Protein AF-A0A6G2KV69-F1 (afdb_monomer_lite)

Secondary structure (DSSP, 8-state):
-EEEEEEEE--TTSS--S-EEEEEEEE-S----THHHHTTTSTT--SSTT-GGGSHHHHHHHTTEEEEEEEEE-SSS--EEEEEE-TT--TTPPP-BPPPEE-PPPHHHHTTS-SSEEEEEEEEE-S--SPP-HHHHHHHHHHHSHHHHSSEEEETTEEEE-TT--EEEETTEEPPP--TTSSS--SS-TTSPPPEE-TTS-EE------

Structure (mmCIF, N/CA/C/O backbone):
data_AF-A0A6G2KV69-F1
#
_entry.id   AF-A0A6G2KV69-F1
#
loop_
_atom_site.group_PDB
_atom_site.id
_atom_site.type_symbol
_atom_site.label_atom_id
_atom_site.label_alt_id
_atom_site.label_comp_id
_atom_site.label_asym_id
_atom_site.label_entity_id
_atom_site.label_seq_id
_atom_site.pdbx_PDB_ins_code
_atom_site.Cartn_x
_atom_site.Cartn_y
_atom_site.Cartn_z
_atom_site.occupancy
_atom_site.B_iso_or_equiv
_atom_site.auth_seq_id
_atom_site.auth_comp_id
_atom_site.auth_asym_id
_atom_site.auth_atom_id
_atom_site.pdbx_PDB_model_num
ATOM 1 N N . MET A 1 1 ? -1.095 -9.330 -11.834 1.00 92.12 1 MET A N 1
ATOM 2 C CA . MET A 1 1 ? -1.401 -8.906 -10.455 1.00 92.12 1 MET A CA 1
ATOM 3 C C . MET A 1 1 ? -1.548 -7.402 -10.458 1.00 92.12 1 MET A C 1
ATOM 5 O O . MET A 1 1 ? -0.774 -6.715 -11.128 1.00 92.12 1 MET A O 1
ATOM 9 N N . THR A 1 2 ? -2.565 -6.936 -9.757 1.00 97.12 2 THR A N 1
ATOM 10 C CA . THR A 1 2 ? -2.997 -5.549 -9.692 1.00 97.12 2 THR A CA 1
ATOM 11 C C . THR A 1 2 ? -2.896 -5.074 -8.257 1.00 97.12 2 THR A C 1
ATOM 13 O O . THR A 1 2 ? -3.341 -5.760 -7.343 1.00 97.12 2 THR A O 1
ATOM 16 N N . TYR A 1 3 ? -2.348 -3.882 -8.087 1.00 98.00 3 TYR A N 1
ATOM 17 C CA . TYR A 1 3 ? -2.279 -3.162 -6.830 1.00 98.00 3 TYR A CA 1
ATOM 18 C C . TYR A 1 3 ? -3.088 -1.881 -6.966 1.00 98.00 3 TYR A C 1
ATOM 20 O O . TYR A 1 3 ? -2.975 -1.171 -7.968 1.00 98.00 3 TYR A O 1
ATOM 28 N N . LYS A 1 4 ? -3.909 -1.575 -5.972 1.00 98.50 4 LYS A N 1
ATOM 29 C CA . LYS A 1 4 ? -4.733 -0.369 -5.951 1.00 98.50 4 LYS A CA 1
ATOM 30 C C . LYS A 1 4 ? -4.541 0.334 -4.620 1.00 98.50 4 LYS A C 1
ATOM 32 O O . LYS A 1 4 ? -4.645 -0.286 -3.567 1.00 98.50 4 LYS A O 1
ATOM 37 N N . VAL A 1 5 ? -4.269 1.627 -4.673 1.00 98.06 5 VAL A N 1
ATOM 38 C CA . VAL A 1 5 ? -4.180 2.502 -3.510 1.00 98.06 5 VAL A CA 1
ATOM 39 C C . VAL A 1 5 ? -5.304 3.519 -3.610 1.00 98.06 5 VAL A C 1
ATOM 41 O O . VAL A 1 5 ? -5.477 4.154 -4.648 1.00 98.06 5 VAL A O 1
ATOM 44 N N . HIS A 1 6 ? -6.068 3.673 -2.539 1.00 97.56 6 HIS A N 1
ATOM 45 C CA . HIS A 1 6 ? -7.077 4.711 -2.406 1.00 97.56 6 HIS A CA 1
ATOM 46 C C . HIS A 1 6 ? -6.688 5.634 -1.256 1.00 97.56 6 HIS A C 1
ATOM 48 O O . HIS A 1 6 ? -6.450 5.164 -0.146 1.00 97.56 6 HIS A O 1
ATOM 54 N N . VAL A 1 7 ? -6.603 6.932 -1.521 1.00 95.31 7 VAL A N 1
ATOM 55 C CA . VAL A 1 7 ? -6.301 7.972 -0.539 1.00 95.31 7 VAL A CA 1
ATOM 56 C C . VAL A 1 7 ? -7.533 8.849 -0.384 1.00 95.31 7 VAL A C 1
ATOM 58 O O . VAL A 1 7 ? -7.905 9.575 -1.307 1.00 95.31 7 VAL A O 1
ATOM 61 N N . THR A 1 8 ? -8.128 8.807 0.803 1.00 93.38 8 THR A N 1
ATOM 62 C CA . THR A 1 8 ? -9.245 9.674 1.186 1.00 93.38 8 THR A CA 1
ATOM 63 C C . THR A 1 8 ? -8.684 10.954 1.794 1.00 93.38 8 THR A C 1
ATOM 65 O O . THR A 1 8 ? -7.829 10.893 2.681 1.00 93.38 8 THR A O 1
ATOM 68 N N . TYR A 1 9 ? -9.149 12.116 1.335 1.00 89.38 9 TYR A N 1
ATOM 69 C CA . TYR A 1 9 ? -8.673 13.427 1.784 1.00 89.38 9 TYR A CA 1
ATOM 70 C C . TYR A 1 9 ? -9.731 14.181 2.593 1.00 89.38 9 TYR A C 1
ATOM 72 O O . TYR A 1 9 ? -10.918 14.089 2.294 1.00 89.38 9 TYR A O 1
ATOM 80 N N . SER A 1 10 ? -9.282 15.004 3.545 1.00 82.06 10 SER A N 1
ATOM 81 C CA . SER A 1 10 ? -10.151 15.896 4.318 1.00 82.06 10 SER A CA 1
ATOM 82 C C . SER A 1 10 ? -10.908 16.887 3.429 1.00 82.06 10 SER A C 1
ATOM 84 O O . SER A 1 10 ? -10.325 17.474 2.511 1.00 82.06 10 SER A O 1
ATOM 86 N N . ASP A 1 11 ? -12.178 17.121 3.750 1.00 67.06 11 ASP A N 1
ATOM 87 C CA . ASP A 1 11 ? -13.130 17.842 2.906 1.00 67.06 11 ASP A CA 1
ATOM 88 C C . ASP A 1 11 ? -12.714 19.293 2.553 1.00 67.06 11 ASP A C 1
ATOM 90 O O . ASP A 1 11 ? -12.158 20.043 3.365 1.00 67.06 11 ASP A O 1
ATOM 94 N N . ARG A 1 12 ? -13.018 19.712 1.315 1.00 54.50 12 ARG A N 1
ATOM 95 C CA . ARG A 1 12 ? -12.474 20.911 0.626 1.00 54.50 12 ARG A CA 1
ATOM 96 C C . ARG A 1 12 ? -12.942 22.274 1.167 1.00 54.50 12 ARG A C 1
ATOM 98 O O . ARG A 1 12 ? -12.532 23.310 0.643 1.00 54.50 12 ARG A O 1
ATOM 105 N N . THR A 1 13 ? -13.813 22.308 2.173 1.00 55.28 13 THR A N 1
ATOM 106 C CA . THR A 1 13 ? -14.517 23.529 2.616 1.00 55.28 13 THR A CA 1
ATOM 107 C C . THR A 1 13 ? -13.783 24.324 3.697 1.00 55.28 13 THR A C 1
ATOM 109 O O . THR A 1 13 ? -14.092 25.495 3.919 1.00 55.28 13 THR A O 1
ATOM 112 N N . SER A 1 14 ? -12.769 23.742 4.341 1.00 49.62 14 SER A N 1
ATOM 113 C CA . SER A 1 14 ? -11.933 24.440 5.320 1.00 49.62 14 SER A CA 1
ATOM 114 C C . SER A 1 14 ? -10.552 24.748 4.737 1.00 49.62 14 SER A C 1
ATOM 116 O O . SER A 1 14 ? -10.066 24.068 3.841 1.00 49.62 14 SER A O 1
ATOM 118 N N . ARG A 1 15 ? -9.862 25.765 5.263 1.00 51.91 15 ARG A N 1
ATOM 119 C CA . ARG A 1 15 ? -8.490 26.150 4.864 1.00 51.91 15 ARG A CA 1
ATOM 120 C C . ARG A 1 15 ? -7.428 25.030 5.029 1.00 51.91 15 ARG A C 1
ATOM 122 O O . ARG A 1 15 ? -6.252 25.292 4.787 1.00 51.91 15 ARG A O 1
ATOM 129 N N . LYS A 1 16 ? -7.807 23.804 5.418 1.00 53.62 16 LYS A N 1
ATOM 130 C CA . LYS A 1 16 ? -6.972 22.594 5.443 1.00 53.62 16 LYS A CA 1
ATOM 131 C C . LYS A 1 16 ? -7.068 21.877 4.086 1.00 53.62 16 LYS A C 1
ATOM 133 O O . LYS A 1 16 ? -8.015 21.151 3.824 1.00 53.62 16 LYS A O 1
ATOM 138 N N . ARG A 1 17 ? -6.104 22.113 3.195 1.00 62.72 17 ARG A N 1
ATOM 139 C CA . ARG A 1 17 ? -6.048 21.478 1.862 1.00 62.72 17 ARG A CA 1
ATOM 140 C C . ARG A 1 17 ? -5.579 20.015 1.957 1.00 62.72 17 ARG A C 1
ATOM 142 O O . ARG A 1 17 ? -4.636 19.762 2.694 1.00 62.72 17 ARG A O 1
ATOM 149 N N . ASN A 1 18 ? -6.181 19.115 1.167 1.00 72.12 18 ASN A N 1
ATOM 150 C CA . ASN A 1 18 ? -5.723 17.765 0.767 1.00 72.12 18 ASN A CA 1
ATOM 151 C C . ASN A 1 18 ? -4.850 16.987 1.779 1.00 72.12 18 ASN A C 1
ATOM 153 O O . ASN A 1 18 ? -3.779 16.490 1.419 1.00 72.12 18 ASN A O 1
ATOM 157 N N . ARG A 1 19 ? -5.276 16.869 3.040 1.00 85.88 19 ARG A N 1
ATOM 158 C CA . ARG A 1 19 ? -4.589 16.005 4.014 1.00 85.88 19 ARG A CA 1
ATOM 159 C C . ARG A 1 19 ? -5.190 14.598 3.954 1.00 85.88 19 ARG A C 1
ATOM 161 O O . ARG A 1 19 ? -6.415 14.505 4.007 1.00 85.88 19 ARG A O 1
ATOM 168 N N . PRO A 1 20 ? -4.380 13.533 3.818 1.00 91.31 20 PRO A N 1
ATOM 169 C CA . PRO A 1 20 ? -4.880 12.164 3.882 1.00 91.31 20 PRO A CA 1
ATOM 170 C C . PRO A 1 20 ? -5.532 11.880 5.239 1.00 91.31 20 PRO A C 1
ATOM 172 O O . PRO A 1 20 ? -4.921 12.128 6.276 1.00 91.31 20 PRO A O 1
ATOM 175 N N . GLU A 1 21 ? -6.747 11.344 5.229 1.00 92.38 21 GLU A N 1
ATOM 176 C CA . GLU A 1 21 ? -7.461 10.873 6.424 1.00 92.38 21 GLU A CA 1
ATOM 177 C C . GLU A 1 21 ? -7.395 9.349 6.545 1.00 92.38 21 GLU A C 1
ATOM 179 O O . GLU A 1 21 ? -7.224 8.804 7.641 1.00 92.38 21 GLU A O 1
ATOM 184 N N . GLN A 1 22 ? -7.489 8.670 5.400 1.00 95.62 22 GLN A N 1
ATOM 185 C CA . GLN A 1 22 ? -7.360 7.225 5.275 1.00 95.62 22 GLN A CA 1
ATOM 186 C C . GLN A 1 22 ? -6.564 6.871 4.021 1.00 95.62 22 GLN A C 1
ATOM 188 O O . GLN A 1 22 ? -6.622 7.576 3.011 1.00 95.62 22 GLN A O 1
ATOM 193 N N . ILE A 1 23 ? -5.827 5.765 4.092 1.00 97.06 23 ILE A N 1
ATOM 194 C CA . ILE A 1 23 ? -5.184 5.157 2.928 1.00 97.06 23 ILE A CA 1
ATOM 195 C C . ILE A 1 23 ? -5.521 3.671 2.928 1.00 97.06 23 ILE A C 1
ATOM 197 O O . ILE A 1 23 ? -5.210 2.966 3.885 1.00 97.06 23 ILE A O 1
ATOM 201 N N . ALA A 1 24 ? -6.144 3.193 1.859 1.00 98.31 24 ALA A N 1
ATOM 202 C CA . ALA A 1 24 ? -6.456 1.788 1.658 1.00 98.31 24 ALA A CA 1
ATOM 203 C C . ALA A 1 24 ? -5.588 1.208 0.536 1.00 98.31 24 ALA A C 1
ATOM 205 O O . ALA A 1 24 ? -5.431 1.814 -0.521 1.00 98.31 24 ALA A O 1
ATOM 206 N N . PHE A 1 25 ? -5.032 0.024 0.765 1.00 98.12 25 PHE A N 1
ATOM 207 C CA . PHE A 1 25 ? -4.170 -0.708 -0.155 1.00 98.12 25 PHE A CA 1
ATOM 208 C C . PHE A 1 25 ? -4.819 -2.053 -0.457 1.00 98.12 25 PHE A C 1
ATOM 210 O O . PHE A 1 25 ? -5.034 -2.839 0.462 1.00 98.12 25 PHE A O 1
ATOM 217 N N . GLY A 1 26 ? -5.127 -2.323 -1.719 1.00 98.06 26 GLY A N 1
ATOM 218 C CA . GLY A 1 26 ? -5.705 -3.581 -2.174 1.00 98.06 26 GLY A CA 1
ATOM 219 C C . GLY A 1 26 ? -4.833 -4.282 -3.209 1.00 98.06 26 GLY A C 1
ATOM 220 O O . GLY A 1 26 ? -4.189 -3.628 -4.035 1.00 98.06 26 GLY A O 1
ATOM 221 N N . ASP A 1 27 ? -4.840 -5.612 -3.185 1.00 97.75 27 ASP A N 1
ATOM 222 C CA . ASP A 1 27 ? -4.283 -6.454 -4.241 1.00 97.75 27 ASP A CA 1
ATOM 223 C C . ASP A 1 27 ? -5.195 -7.640 -4.590 1.00 97.75 27 ASP A C 1
ATOM 225 O O . ASP A 1 27 ? -6.022 -8.069 -3.783 1.00 97.75 27 ASP A O 1
ATOM 229 N N . ASP A 1 28 ? -5.030 -8.168 -5.806 1.00 97.06 28 ASP A N 1
ATOM 230 C CA . ASP A 1 28 ? -5.672 -9.395 -6.313 1.00 97.06 28 ASP A CA 1
ATOM 231 C C . ASP A 1 28 ? -4.760 -10.639 -6.198 1.00 97.06 28 ASP A C 1
ATOM 233 O O . ASP A 1 28 ? -4.877 -11.609 -6.956 1.00 97.06 28 ASP A O 1
ATOM 237 N N . GLY A 1 29 ? -3.802 -10.597 -5.267 1.00 94.38 29 GLY A N 1
ATOM 238 C CA . GLY A 1 29 ? -2.860 -11.670 -4.975 1.00 94.38 29 GLY A CA 1
ATOM 239 C C . GLY A 1 29 ? -3.503 -12.838 -4.229 1.00 94.38 29 GLY A C 1
ATOM 240 O O . GLY A 1 29 ? -4.709 -12.929 -4.067 1.00 94.38 29 GLY A O 1
ATOM 241 N N . HIS A 1 30 ? -2.698 -13.787 -3.750 1.00 93.44 30 HIS A N 1
ATOM 242 C CA . HIS A 1 30 ? -3.212 -15.061 -3.224 1.00 93.44 30 HIS A CA 1
ATOM 243 C C . HIS A 1 30 ? -3.851 -14.994 -1.821 1.00 93.44 30 HIS A C 1
ATOM 245 O O . HIS A 1 30 ? -4.287 -16.032 -1.322 1.00 93.44 30 HIS A O 1
ATOM 251 N N . GLY A 1 31 ? -3.870 -13.823 -1.175 1.00 92.69 31 GLY A N 1
ATOM 252 C CA . GLY A 1 31 ? -4.368 -13.634 0.190 1.00 92.69 31 GLY A CA 1
ATOM 253 C C . GLY A 1 31 ? -3.544 -14.336 1.283 1.00 92.69 31 GLY A C 1
ATOM 254 O O . GLY A 1 31 ? -2.542 -15.002 1.029 1.00 92.69 31 GLY A O 1
ATOM 255 N N . MET A 1 32 ? -3.968 -14.187 2.531 1.00 91.69 32 MET A N 1
ATOM 256 C CA . MET A 1 32 ? -3.335 -14.723 3.734 1.00 91.69 32 MET A CA 1
ATOM 257 C C . MET A 1 32 ? -4.357 -15.513 4.549 1.00 91.69 32 MET A C 1
ATOM 259 O O . MET A 1 32 ? -5.524 -15.137 4.641 1.00 91.69 32 MET A O 1
ATOM 263 N N . GLU A 1 33 ? -3.904 -16.590 5.188 1.00 86.75 33 GLU A N 1
ATOM 264 C CA . GLU A 1 33 ? -4.738 -17.430 6.048 1.00 86.75 33 GLU A CA 1
ATOM 265 C C . GLU A 1 33 ? -4.022 -17.816 7.344 1.00 86.75 33 GLU A C 1
ATOM 267 O O . GLU A 1 33 ? -2.788 -17.796 7.435 1.00 86.75 33 GLU A O 1
ATOM 272 N N . GLY A 1 34 ? -4.827 -18.162 8.352 1.00 86.31 34 GLY A N 1
ATOM 273 C CA . GLY A 1 34 ? -4.371 -18.661 9.644 1.00 86.31 34 GLY A CA 1
ATOM 274 C C . GLY A 1 34 ? -3.284 -17.789 10.267 1.00 86.31 34 GLY A C 1
ATOM 275 O O . GLY A 1 34 ? -3.415 -16.574 10.397 1.00 86.31 34 GLY A O 1
ATOM 276 N N . GLU A 1 35 ? -2.175 -18.424 10.623 1.00 85.94 35 GLU A N 1
ATOM 277 C CA . GLU A 1 35 ? -1.054 -17.781 11.302 1.00 85.94 35 GLU A CA 1
ATOM 278 C C . GLU A 1 35 ? -0.425 -16.621 10.502 1.00 85.94 35 GLU A C 1
ATOM 280 O O . GLU A 1 35 ? 0.055 -15.656 11.094 1.00 85.94 35 GLU A O 1
ATOM 285 N N . VAL A 1 36 ? -0.443 -16.683 9.161 1.00 87.62 36 VAL A N 1
ATOM 286 C CA . VAL A 1 36 ? 0.137 -15.620 8.318 1.00 87.62 36 VAL A CA 1
ATOM 287 C C . VAL A 1 36 ? -0.619 -14.313 8.532 1.00 87.62 36 VAL A C 1
ATOM 289 O O . VAL A 1 36 ? 0.005 -13.285 8.771 1.00 87.62 36 VAL A O 1
ATOM 292 N N . LEU A 1 37 ? -1.954 -14.362 8.499 1.00 91.12 37 LEU A N 1
ATOM 293 C CA . LEU A 1 37 ? -2.786 -13.188 8.751 1.00 91.12 37 LEU A CA 1
ATOM 294 C C . LEU A 1 37 ? -2.670 -12.737 10.214 1.00 91.12 37 LEU A C 1
ATOM 296 O O . LEU A 1 37 ? -2.551 -11.544 10.470 1.00 91.12 37 LEU A O 1
ATOM 300 N N . GLN A 1 38 ? -2.633 -13.671 11.171 1.00 91.00 38 GLN A N 1
ATOM 301 C CA . GLN A 1 38 ? -2.635 -13.344 12.604 1.00 91.00 38 GLN A CA 1
ATOM 302 C C . GLN A 1 38 ? -1.420 -12.505 13.008 1.00 91.00 38 GLN A C 1
ATOM 304 O O . GLN A 1 38 ? -1.510 -11.663 13.903 1.00 91.00 38 GLN A O 1
ATOM 309 N N . TYR A 1 39 ? -0.285 -12.735 12.350 1.00 86.62 39 TYR A N 1
ATOM 310 C CA . TYR A 1 39 ? 0.964 -12.045 12.642 1.00 86.62 39 TYR A CA 1
ATOM 311 C C . TYR A 1 39 ? 1.411 -11.082 11.539 1.00 86.62 39 TYR A C 1
ATOM 313 O O . TYR A 1 39 ? 2.495 -10.515 11.657 1.00 86.62 39 TYR A O 1
ATOM 321 N N . CYS A 1 40 ? 0.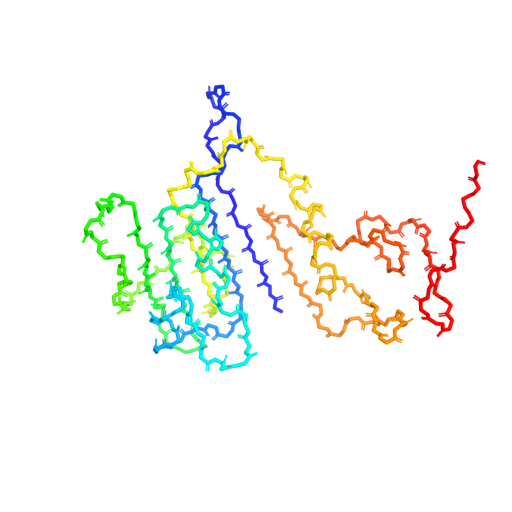596 -10.830 10.506 1.00 88.31 40 CYS A N 1
ATOM 322 C CA . CYS A 1 40 ? 0.969 -9.899 9.433 1.00 88.31 40 CYS A CA 1
ATOM 323 C C . CYS A 1 40 ? 1.162 -8.457 9.932 1.00 88.31 40 CYS A C 1
ATOM 325 O O . CYS A 1 40 ? 1.951 -7.714 9.358 1.00 88.31 40 CYS A O 1
ATOM 327 N N . LEU A 1 41 ? 0.493 -8.090 11.032 1.00 90.56 41 LEU A N 1
ATOM 328 C CA . LEU A 1 41 ? 0.623 -6.782 11.675 1.00 90.56 41 LEU A CA 1
ATOM 329 C C . LEU A 1 41 ? 1.663 -6.765 12.805 1.00 90.56 41 LEU A C 1
ATOM 331 O O . LEU A 1 41 ? 1.879 -5.721 13.418 1.00 90.56 41 LEU A O 1
ATOM 335 N N . ARG A 1 42 ? 2.329 -7.888 13.102 1.00 87.12 42 ARG A N 1
ATOM 336 C CA . ARG A 1 42 ? 3.293 -7.966 14.205 1.00 87.12 42 ARG A CA 1
ATOM 337 C C . ARG A 1 42 ? 4.608 -7.311 13.810 1.00 87.12 42 ARG A C 1
ATOM 339 O O . ARG A 1 42 ? 5.279 -7.741 12.875 1.00 87.12 42 ARG A O 1
ATOM 346 N N . LEU A 1 43 ? 5.012 -6.303 14.582 1.00 79.12 43 LEU A N 1
ATOM 347 C CA . LEU A 1 43 ? 6.311 -5.657 14.414 1.00 79.12 43 LEU A CA 1
ATOM 348 C C . LEU A 1 43 ? 7.442 -6.687 14.509 1.00 79.12 43 LEU A C 1
ATOM 350 O O . LEU A 1 43 ? 7.510 -7.471 15.456 1.00 79.12 43 LEU A O 1
ATOM 354 N N . GLY A 1 44 ? 8.323 -6.681 13.508 1.00 67.75 44 GLY A N 1
ATOM 355 C CA . GLY A 1 44 ? 9.485 -7.569 13.457 1.00 67.75 44 GLY A CA 1
ATOM 356 C C . GLY A 1 44 ? 9.172 -9.042 13.164 1.00 67.75 44 GLY A C 1
ATOM 357 O O . GLY A 1 44 ? 10.081 -9.864 13.241 1.00 67.75 44 GLY A O 1
ATOM 358 N N . TYR A 1 45 ? 7.929 -9.400 12.822 1.00 65.19 45 TYR A N 1
ATOM 359 C CA . TYR A 1 45 ? 7.589 -10.772 12.446 1.00 65.19 45 TYR A CA 1
ATOM 360 C C . TYR A 1 45 ? 7.798 -11.014 10.947 1.00 65.19 45 TYR A C 1
ATOM 362 O O . TYR A 1 45 ? 7.329 -10.262 10.096 1.00 65.19 45 TYR A O 1
ATOM 370 N N . SER A 1 46 ? 8.476 -12.110 10.616 1.00 58.62 46 SER A N 1
ATOM 371 C CA . SER A 1 46 ? 8.532 -12.664 9.266 1.00 58.62 46 SER A CA 1
ATOM 372 C C . SER A 1 46 ? 8.484 -14.182 9.362 1.00 58.62 46 SER A C 1
ATOM 374 O O . SER A 1 46 ? 9.265 -14.783 10.097 1.00 58.62 46 SER A O 1
ATOM 376 N N . LYS A 1 47 ? 7.605 -14.819 8.581 1.00 53.53 47 LYS A N 1
ATOM 377 C CA . LYS A 1 47 ? 7.601 -16.285 8.433 1.00 53.53 47 LYS A CA 1
ATOM 378 C C . LYS A 1 47 ? 8.791 -16.805 7.617 1.00 53.53 47 LYS A C 1
ATOM 380 O O . LYS A 1 47 ? 9.065 -17.999 7.624 1.00 53.53 47 LYS A O 1
ATOM 385 N N . ARG A 1 48 ? 9.487 -15.921 6.894 1.00 56.03 48 ARG A N 1
ATOM 386 C CA . ARG A 1 48 ? 10.665 -16.237 6.079 1.00 56.03 48 ARG A CA 1
ATOM 387 C C . ARG A 1 48 ? 11.893 -15.708 6.811 1.00 56.03 48 ARG A C 1
ATOM 389 O O . ARG A 1 48 ? 12.139 -14.505 6.795 1.00 56.03 48 ARG A O 1
ATOM 396 N N . TYR A 1 49 ? 12.637 -16.609 7.449 1.00 41.00 49 TYR A N 1
ATOM 397 C CA . TYR A 1 49 ? 13.735 -16.299 8.379 1.00 41.00 49 TYR A CA 1
ATOM 398 C C . TYR A 1 49 ? 14.927 -15.533 7.752 1.00 41.00 49 TYR A C 1
ATOM 400 O O . TYR A 1 49 ? 15.820 -15.113 8.473 1.00 41.00 49 TYR A O 1
ATOM 408 N N . ASP A 1 50 ? 14.927 -15.284 6.437 1.00 42.94 50 ASP A N 1
ATOM 409 C CA . ASP A 1 50 ? 15.987 -14.546 5.724 1.00 42.94 50 ASP A CA 1
ATOM 410 C C . ASP A 1 50 ? 15.449 -13.459 4.764 1.00 42.94 50 ASP A C 1
ATOM 412 O O . ASP A 1 50 ? 16.195 -12.744 4.101 1.00 42.94 50 ASP A O 1
ATOM 416 N N . ASP A 1 51 ? 14.124 -13.281 4.691 1.00 47.12 51 ASP A N 1
ATOM 417 C CA . ASP A 1 51 ? 13.513 -12.302 3.790 1.00 47.12 51 ASP A CA 1
ATOM 418 C C . ASP A 1 51 ? 12.967 -11.146 4.639 1.00 47.12 51 ASP A C 1
ATOM 420 O O . ASP A 1 51 ? 11.892 -11.237 5.237 1.00 47.12 51 ASP A O 1
ATOM 424 N N . ARG A 1 52 ? 13.713 -10.032 4.711 1.00 46.47 52 ARG A N 1
ATOM 425 C CA . ARG A 1 52 ? 13.363 -8.828 5.504 1.00 46.47 52 ARG A CA 1
ATOM 426 C C . ARG A 1 52 ? 12.051 -8.157 5.061 1.00 46.47 52 ARG A C 1
ATOM 428 O O . ARG A 1 52 ? 11.720 -7.094 5.566 1.00 46.47 52 ARG A O 1
ATOM 435 N N . LYS A 1 53 ? 11.306 -8.725 4.109 1.00 48.56 53 LYS A N 1
ATOM 436 C CA . LYS A 1 53 ? 10.181 -8.101 3.396 1.00 48.56 53 LYS A CA 1
ATOM 437 C C . LYS A 1 53 ? 8.919 -7.896 4.249 1.00 48.56 53 LYS A C 1
ATOM 439 O O . LYS A 1 53 ? 8.154 -6.991 3.946 1.00 48.56 53 LYS A O 1
ATOM 444 N N . GLY A 1 54 ? 8.720 -8.668 5.323 1.00 48.81 54 GLY A N 1
ATOM 445 C CA . GLY A 1 54 ? 7.526 -8.574 6.186 1.00 48.81 54 GLY A CA 1
ATOM 446 C C . GLY A 1 54 ? 7.580 -7.506 7.286 1.00 48.81 54 GLY A C 1
ATOM 447 O O . GLY A 1 54 ? 6.548 -7.137 7.831 1.00 48.81 54 GLY A O 1
ATOM 448 N N . ILE A 1 55 ? 8.766 -6.972 7.593 1.00 55.91 55 ILE A N 1
ATOM 449 C CA . ILE A 1 55 ? 8.969 -6.040 8.717 1.00 55.91 55 ILE A CA 1
ATOM 450 C C . ILE A 1 55 ? 8.369 -4.657 8.409 1.00 55.91 55 ILE A C 1
ATOM 452 O O . ILE A 1 55 ? 7.920 -3.947 9.304 1.00 55.91 55 ILE A O 1
ATOM 456 N N . TRP A 1 56 ? 8.337 -4.265 7.138 1.00 67.44 56 TRP A N 1
ATOM 457 C CA . TRP A 1 56 ? 8.164 -2.865 6.752 1.00 67.44 56 TRP A CA 1
ATOM 458 C C . TRP A 1 56 ? 6.717 -2.372 6.754 1.00 67.44 56 TRP A C 1
ATOM 460 O O . TRP A 1 56 ? 6.515 -1.173 6.914 1.00 67.44 56 TRP A O 1
ATOM 470 N N . MET A 1 57 ? 5.718 -3.254 6.617 1.00 82.12 57 MET A N 1
ATOM 471 C CA . MET A 1 57 ? 4.313 -2.830 6.516 1.00 82.12 57 MET A CA 1
ATOM 472 C C . MET A 1 57 ? 3.843 -2.148 7.804 1.00 82.12 57 MET A C 1
ATOM 474 O O . MET A 1 57 ? 3.437 -0.988 7.764 1.00 82.12 57 MET A O 1
ATOM 478 N N . THR A 1 58 ? 3.945 -2.832 8.949 1.00 87.38 58 THR A N 1
ATOM 479 C CA . THR A 1 58 ? 3.524 -2.255 10.232 1.00 87.38 58 THR A CA 1
ATOM 480 C C . THR A 1 58 ? 4.368 -1.039 10.592 1.00 87.38 58 THR A C 1
ATOM 482 O O . THR A 1 58 ? 3.810 -0.052 11.053 1.00 87.38 58 THR A O 1
ATOM 485 N N . PHE A 1 59 ? 5.683 -1.062 10.334 1.00 87.44 59 PHE A N 1
ATOM 486 C CA . PHE A 1 59 ? 6.557 0.091 10.586 1.00 87.44 59 PHE A CA 1
ATOM 487 C C . PHE A 1 59 ? 6.153 1.328 9.773 1.00 87.44 59 PHE A C 1
ATOM 489 O O . PHE A 1 59 ? 6.063 2.420 10.332 1.00 87.44 59 PHE A O 1
ATOM 496 N N . ALA A 1 60 ? 5.879 1.166 8.475 1.00 88.25 60 ALA A N 1
ATOM 497 C CA . ALA A 1 60 ? 5.409 2.260 7.632 1.00 88.25 60 ALA A CA 1
ATOM 498 C C . ALA A 1 60 ? 4.056 2.790 8.130 1.00 88.25 60 ALA A C 1
ATOM 500 O O . ALA A 1 60 ? 3.882 3.999 8.277 1.00 88.25 60 ALA A O 1
ATOM 501 N N . ALA A 1 61 ? 3.141 1.891 8.483 1.00 91.88 61 ALA A N 1
ATOM 502 C CA . ALA A 1 61 ? 1.817 2.250 8.960 1.00 91.88 61 ALA A CA 1
ATOM 503 C C . ALA A 1 61 ? 1.852 3.044 10.278 1.00 91.88 61 ALA A C 1
ATOM 505 O O . ALA A 1 61 ? 1.303 4.142 10.332 1.00 91.88 61 ALA A O 1
ATOM 506 N N . ILE A 1 62 ? 2.555 2.564 11.314 1.00 91.31 62 ILE A N 1
ATOM 507 C CA . ILE A 1 62 ? 2.648 3.269 12.613 1.00 91.31 62 ILE A CA 1
ATOM 508 C C . ILE A 1 62 ? 3.430 4.585 12.525 1.00 91.31 62 ILE A C 1
ATOM 510 O O . ILE A 1 62 ? 3.364 5.413 13.434 1.00 91.31 62 ILE A O 1
ATOM 514 N N . SER A 1 63 ? 4.203 4.787 11.452 1.00 91.75 63 SER A N 1
ATOM 515 C CA . SER A 1 63 ? 4.867 6.066 11.202 1.00 91.75 63 SER A CA 1
ATOM 516 C C . SER A 1 63 ? 3.902 7.145 10.699 1.00 91.75 63 SER A C 1
ATOM 518 O O . SER A 1 63 ? 4.258 8.320 10.739 1.00 91.75 63 SER A O 1
ATOM 520 N N . LEU A 1 64 ? 2.687 6.765 10.281 1.00 93.31 64 LEU A N 1
ATOM 521 C CA . LEU A 1 64 ? 1.718 7.652 9.633 1.00 93.31 64 LEU A CA 1
ATOM 522 C C . LEU A 1 64 ? 0.329 7.658 10.288 1.00 93.31 64 LEU A C 1
ATOM 524 O O . LEU A 1 64 ? -0.353 8.680 10.224 1.00 93.31 64 LEU A O 1
ATOM 528 N N . CYS A 1 65 ? -0.102 6.542 10.878 1.00 94.94 65 CYS A N 1
ATOM 529 C CA . CYS A 1 65 ? -1.462 6.345 11.371 1.00 94.94 65 CYS A CA 1
ATOM 530 C C . CYS A 1 65 ? -1.503 5.588 12.704 1.00 94.94 65 CYS A C 1
ATOM 532 O O . CYS A 1 65 ? -0.533 4.937 13.099 1.00 94.94 65 CYS A O 1
ATOM 534 N N . GLN A 1 66 ? -2.650 5.649 13.384 1.00 95.31 66 GLN A N 1
ATOM 535 C CA . GLN A 1 66 ? -2.847 4.973 14.670 1.00 95.31 66 GLN A CA 1
ATOM 536 C C . GLN A 1 66 ? -3.625 3.659 14.570 1.00 95.31 66 GLN A C 1
ATOM 538 O O . GLN A 1 66 ? -3.647 2.900 15.537 1.00 95.31 66 GLN A O 1
ATOM 543 N N . LYS A 1 67 ? -4.278 3.369 13.441 1.00 96.12 67 LYS A N 1
ATOM 544 C CA . LYS A 1 67 ? -5.051 2.137 13.277 1.00 96.12 67 LYS A CA 1
ATOM 545 C C . LYS A 1 67 ? -4.818 1.505 11.912 1.00 96.12 67 LYS A C 1
ATOM 547 O O . LYS A 1 67 ? -4.954 2.158 10.879 1.00 96.12 67 LYS A O 1
ATOM 552 N N . ILE A 1 68 ? -4.528 0.209 11.942 1.00 97.00 68 ILE A N 1
ATOM 553 C CA . ILE A 1 68 ? -4.257 -0.632 10.782 1.00 97.00 68 ILE A CA 1
ATOM 554 C C . ILE A 1 68 ? -5.253 -1.780 10.793 1.00 97.00 68 ILE A C 1
ATOM 556 O O . ILE A 1 68 ? -5.294 -2.553 11.746 1.00 97.00 68 ILE A O 1
ATOM 560 N N . GLU A 1 69 ? -6.029 -1.912 9.731 1.00 97.69 69 GLU A N 1
ATOM 561 C CA . GLU A 1 69 ? -6.943 -3.030 9.516 1.00 97.69 69 GLU A CA 1
ATOM 562 C C . GLU A 1 69 ? -6.432 -3.881 8.358 1.00 97.69 69 GLU A C 1
ATOM 564 O O . GLU A 1 69 ? -5.999 -3.335 7.347 1.00 97.69 69 GLU A O 1
ATOM 569 N N . ALA A 1 70 ? -6.486 -5.203 8.494 1.00 97.69 70 ALA A N 1
ATOM 570 C CA . ALA A 1 70 ? -6.104 -6.143 7.451 1.00 97.69 70 ALA A CA 1
ATOM 571 C C . ALA A 1 70 ? -7.251 -7.120 7.198 1.00 97.69 70 ALA A C 1
ATOM 573 O O . ALA A 1 70 ? -7.641 -7.877 8.088 1.00 97.69 70 ALA A O 1
ATOM 574 N N . TYR A 1 71 ? -7.754 -7.112 5.970 1.00 98.06 71 TYR A N 1
ATOM 575 C CA . TYR A 1 71 ? -8.685 -8.089 5.433 1.00 98.06 71 TYR A CA 1
ATOM 576 C C . TYR A 1 71 ? -7.928 -8.958 4.438 1.00 98.06 71 TYR A C 1
ATOM 578 O O . TYR A 1 71 ? -7.186 -8.451 3.596 1.00 98.06 71 TYR A O 1
ATOM 586 N N . SER A 1 72 ? -8.100 -10.270 4.503 1.00 97.75 72 SER A N 1
ATOM 587 C CA . SER A 1 72 ? -7.481 -11.153 3.524 1.00 97.75 72 SER A CA 1
ATOM 588 C C . SER A 1 72 ? -8.311 -12.399 3.277 1.00 97.75 72 SER A C 1
ATOM 590 O O . SER A 1 72 ? -8.912 -12.964 4.196 1.00 97.75 72 SER A O 1
ATOM 592 N N . ARG A 1 73 ? -8.349 -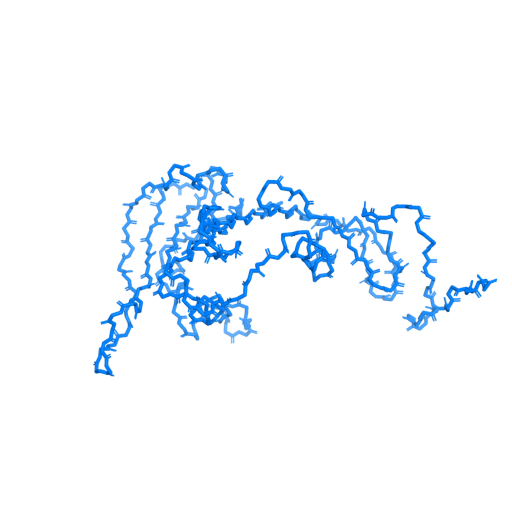12.814 2.014 1.00 96.69 73 ARG A N 1
ATOM 593 C CA . ARG A 1 73 ? -9.098 -13.977 1.553 1.00 96.69 73 ARG A CA 1
ATOM 594 C C . ARG A 1 73 ? -8.237 -14.772 0.579 1.00 96.69 73 ARG A C 1
ATOM 596 O O . ARG A 1 73 ? -7.885 -14.233 -0.470 1.00 96.69 73 ARG A O 1
ATOM 603 N N . PRO A 1 74 ? -7.905 -16.040 0.879 1.00 94.19 74 PRO A N 1
ATOM 604 C CA . PRO A 1 74 ? -7.320 -16.929 -0.114 1.00 94.19 74 PRO A CA 1
ATOM 605 C C . PRO A 1 74 ? -8.373 -17.342 -1.150 1.00 94.19 74 PRO A C 1
ATOM 607 O O . PRO A 1 74 ? -9.563 -17.091 -0.985 1.00 94.19 74 PRO A O 1
ATOM 610 N N . LYS A 1 75 ? -7.962 -18.032 -2.222 1.00 92.88 75 LYS A N 1
ATOM 611 C CA . LYS A 1 75 ? -8.855 -18.443 -3.333 1.00 92.88 75 LYS A CA 1
ATOM 612 C C . LYS A 1 75 ? -10.139 -19.179 -2.913 1.00 92.88 75 LYS A C 1
ATOM 614 O O . LYS A 1 75 ? -11.059 -19.305 -3.716 1.00 92.88 75 LYS A O 1
ATOM 619 N N . ARG A 1 76 ? -10.187 -19.735 -1.702 1.00 89.75 76 ARG A N 1
ATOM 620 C CA . ARG A 1 76 ? -11.352 -20.414 -1.128 1.00 89.75 76 ARG A CA 1
ATOM 621 C C . ARG A 1 76 ? -11.576 -19.923 0.297 1.00 89.75 76 ARG A C 1
ATOM 623 O O . ARG A 1 76 ? -10.615 -19.690 1.013 1.00 89.75 76 ARG A O 1
ATOM 630 N N . GLY A 1 77 ? -12.832 -19.845 0.723 1.00 91.06 77 GLY A N 1
ATOM 631 C CA . GLY A 1 77 ? -13.201 -19.423 2.077 1.00 91.06 77 GLY A CA 1
ATOM 632 C C . GLY A 1 77 ? -13.765 -18.007 2.130 1.00 91.06 77 GLY A C 1
ATOM 633 O O . GLY A 1 77 ? -14.138 -17.447 1.096 1.00 91.06 77 GLY A O 1
ATOM 634 N N . ASN A 1 78 ? -13.847 -17.461 3.341 1.00 95.19 78 ASN A N 1
ATOM 635 C CA . ASN A 1 78 ? -14.417 -16.145 3.635 1.00 95.19 78 ASN A CA 1
ATOM 636 C C . ASN A 1 78 ? -13.312 -15.101 3.833 1.00 95.19 78 ASN A C 1
ATOM 638 O O . ASN A 1 78 ? -12.145 -15.450 4.028 1.00 95.19 78 ASN A O 1
ATOM 642 N N . TRP A 1 79 ? -13.690 -13.824 3.805 1.00 97.62 79 TRP A N 1
ATOM 643 C CA . TRP A 1 79 ? -12.808 -12.745 4.234 1.00 97.62 79 TRP A CA 1
ATOM 644 C C . TRP A 1 79 ? -12.525 -12.862 5.728 1.00 97.62 79 TRP A C 1
ATOM 646 O O . TRP A 1 79 ? -13.436 -12.952 6.554 1.00 97.62 79 TRP A O 1
ATOM 656 N N . ASN A 1 80 ? -11.240 -12.883 6.055 1.00 97.75 80 ASN A N 1
ATOM 657 C CA . ASN A 1 80 ? -10.748 -12.860 7.419 1.00 97.75 80 ASN A CA 1
ATOM 658 C C . ASN A 1 80 ? -10.213 -11.469 7.731 1.00 97.75 80 ASN A C 1
ATOM 660 O O . ASN A 1 80 ? -9.639 -10.820 6.860 1.00 97.75 80 ASN A O 1
ATOM 664 N N . TYR A 1 81 ? -10.365 -11.046 8.976 1.00 98.00 81 TYR A N 1
ATOM 665 C CA . TYR A 1 81 ? -10.056 -9.705 9.437 1.00 98.00 81 TYR A CA 1
ATOM 666 C C . TYR A 1 81 ? -9.276 -9.736 10.748 1.00 98.00 81 TYR A C 1
ATOM 668 O O . TYR A 1 81 ? -9.600 -10.499 11.657 1.00 98.00 81 TYR A O 1
ATOM 676 N N . THR A 1 82 ? -8.277 -8.865 10.846 1.00 97.38 82 THR A N 1
ATOM 677 C CA . THR A 1 82 ? -7.578 -8.506 12.082 1.00 97.38 82 THR A CA 1
ATOM 678 C C . THR A 1 82 ? -7.194 -7.026 12.027 1.00 97.38 82 THR A C 1
ATOM 680 O O . THR A 1 82 ? -7.266 -6.384 10.977 1.00 97.38 82 THR A O 1
ATOM 683 N N . TYR A 1 83 ? -6.797 -6.460 13.159 1.00 96.50 83 TYR A N 1
ATOM 684 C CA . TYR A 1 83 ? -6.363 -5.074 13.245 1.00 96.50 83 TYR A CA 1
ATOM 685 C C . TYR A 1 83 ? -5.371 -4.852 14.385 1.00 96.50 83 TYR A C 1
ATOM 687 O O . TYR A 1 83 ? -5.359 -5.594 15.370 1.00 96.50 83 TYR A O 1
ATOM 695 N N . LEU A 1 84 ? -4.594 -3.783 14.249 1.00 95.38 84 LEU A N 1
ATOM 696 C CA . LEU A 1 84 ? -3.779 -3.168 15.289 1.00 95.38 84 LEU A CA 1
ATOM 697 C C . LEU A 1 84 ? -4.274 -1.729 15.472 1.00 95.38 84 LEU A C 1
ATOM 699 O O . LEU A 1 84 ? -4.248 -0.949 14.522 1.00 95.38 84 LEU A O 1
ATOM 703 N N . ASP A 1 85 ? -4.732 -1.379 16.672 1.00 94.88 85 ASP A N 1
ATOM 704 C CA . ASP A 1 85 ? -5.110 -0.008 17.033 1.00 94.88 85 ASP A CA 1
ATOM 705 C C . ASP A 1 85 ? -4.229 0.439 18.196 1.00 94.88 85 ASP A C 1
ATOM 707 O O . ASP A 1 85 ? -4.293 -0.122 19.288 1.00 94.88 85 ASP A O 1
ATOM 711 N N . ILE A 1 86 ? -3.368 1.415 17.931 1.00 92.25 86 ILE A N 1
ATOM 712 C CA . ILE A 1 86 ? -2.493 2.035 18.929 1.00 92.25 86 ILE A CA 1
ATOM 713 C C . ILE A 1 86 ? -3.026 3.398 19.384 1.00 92.25 86 ILE A C 1
ATOM 715 O O . ILE A 1 86 ? -2.399 4.073 20.201 1.00 92.25 86 ILE A O 1
ATOM 719 N N . GLY A 1 87 ? -4.175 3.824 18.854 1.00 89.69 87 GLY A N 1
ATOM 720 C CA . GLY A 1 87 ? -4.808 5.076 19.235 1.00 89.69 87 GLY A CA 1
ATOM 721 C C . GLY A 1 87 ? -5.365 4.994 20.652 1.00 89.69 87 GLY A C 1
ATOM 722 O O . GLY A 1 87 ? -6.225 4.165 20.936 1.00 89.69 87 GLY A O 1
ATOM 723 N N . GLY A 1 88 ? -4.905 5.888 21.527 1.00 81.00 88 GLY A N 1
ATOM 724 C CA . GLY A 1 88 ? -5.376 5.969 22.912 1.00 81.00 88 GLY A CA 1
ATOM 725 C C . GLY A 1 88 ? -4.699 5.003 23.887 1.00 81.00 88 GLY A C 1
ATOM 726 O O . GLY A 1 88 ? -5.130 4.944 25.035 1.00 81.00 88 GLY A O 1
ATOM 727 N N . LEU A 1 89 ? -3.650 4.285 23.463 1.00 86.94 89 LEU A N 1
ATOM 728 C CA . LEU A 1 89 ? -2.801 3.529 24.385 1.00 86.94 89 LEU A CA 1
ATOM 729 C C . LEU A 1 89 ? -2.049 4.487 25.318 1.00 86.94 89 LEU A C 1
ATOM 731 O O . LEU A 1 89 ? -1.460 5.480 24.879 1.00 86.94 89 LEU A O 1
ATOM 735 N N . ASN A 1 90 ? -2.056 4.170 26.607 1.00 84.19 90 ASN A N 1
ATOM 736 C CA . ASN A 1 90 ? -1.223 4.810 27.613 1.00 84.19 90 ASN A CA 1
ATOM 737 C C . ASN A 1 90 ? 0.18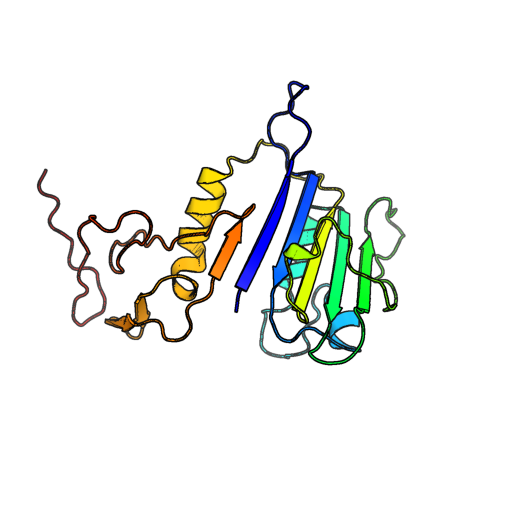0 4.196 27.610 1.00 84.19 90 ASN A C 1
ATOM 739 O O . ASN A 1 90 ? 0.450 3.188 26.963 1.00 84.19 90 ASN A O 1
ATOM 743 N N . LYS A 1 91 ? 1.094 4.799 28.375 1.00 79.12 91 LYS A N 1
ATOM 744 C CA . LYS A 1 91 ? 2.497 4.365 28.454 1.00 79.12 91 LYS A CA 1
ATOM 745 C C . LYS A 1 91 ? 2.668 2.911 28.919 1.00 79.12 91 LYS A C 1
ATOM 747 O O . LYS A 1 91 ? 3.639 2.275 28.521 1.00 79.12 91 LYS A O 1
ATOM 752 N N . ASP A 1 92 ? 1.748 2.426 29.747 1.00 85.19 92 ASP A N 1
ATOM 753 C CA . ASP A 1 92 ? 1.800 1.087 30.339 1.00 85.19 92 ASP A CA 1
ATOM 754 C C . ASP A 1 92 ? 0.985 0.053 29.540 1.00 85.19 92 ASP A C 1
ATOM 756 O O . ASP A 1 92 ? 1.003 -1.130 29.877 1.00 85.19 92 ASP A O 1
ATOM 760 N N . ASP A 1 93 ? 0.282 0.478 28.482 1.00 85.62 93 ASP A N 1
ATOM 761 C CA . ASP A 1 93 ? -0.506 -0.423 27.646 1.00 85.62 93 ASP A CA 1
ATOM 762 C C . ASP A 1 93 ? 0.386 -1.108 26.601 1.00 85.62 93 ASP A C 1
ATOM 764 O O . ASP A 1 93 ? 1.152 -0.466 25.876 1.00 85.62 93 ASP A O 1
ATOM 768 N N . GLU A 1 94 ? 0.251 -2.428 26.473 1.00 83.50 94 GLU A N 1
ATOM 769 C CA . GLU A 1 94 ? 0.919 -3.181 25.414 1.00 83.50 94 GLU A CA 1
ATOM 770 C C . GLU A 1 94 ? 0.054 -3.200 24.142 1.00 83.50 94 GLU A C 1
ATOM 772 O O . GLU A 1 94 ? -1.098 -3.651 24.179 1.00 83.50 94 GLU A O 1
ATOM 777 N N . PRO A 1 95 ? 0.578 -2.753 22.984 1.00 85.88 95 PRO A N 1
ATOM 778 C CA . PRO A 1 95 ? -0.150 -2.849 21.729 1.00 85.88 95 PRO A CA 1
ATOM 779 C C . PRO A 1 95 ? -0.384 -4.319 21.375 1.00 85.88 95 PRO A C 1
ATOM 781 O O . PRO A 1 95 ? 0.551 -5.119 21.307 1.00 85.88 95 PRO A O 1
ATOM 784 N N . SER A 1 96 ? -1.639 -4.669 21.101 1.00 89.38 96 SER A N 1
ATOM 785 C CA . SER A 1 96 ? -2.035 -6.028 20.741 1.00 89.38 96 SER A CA 1
ATOM 786 C C . SER A 1 96 ? -2.743 -6.065 19.392 1.00 89.38 96 SER A C 1
ATOM 788 O O . SER A 1 96 ? -3.421 -5.124 18.979 1.00 89.38 96 SER A O 1
ATOM 790 N N . ILE A 1 97 ? -2.548 -7.175 18.683 1.00 92.94 97 ILE A N 1
ATOM 791 C CA . ILE A 1 97 ? -3.242 -7.469 17.431 1.00 92.94 97 ILE A CA 1
ATOM 792 C C . ILE A 1 97 ? -4.489 -8.263 17.786 1.00 92.94 97 ILE A C 1
ATOM 794 O O . ILE A 1 97 ? -4.411 -9.234 18.543 1.00 92.94 97 ILE A O 1
ATOM 798 N N . SER A 1 98 ? -5.632 -7.871 17.236 1.00 95.62 98 SER A N 1
ATOM 799 C CA . SER A 1 98 ? -6.877 -8.589 17.495 1.00 95.62 98 SER A CA 1
ATOM 800 C C . SER A 1 98 ? -6.842 -10.024 16.944 1.00 95.62 98 SER A C 1
ATOM 802 O O . SER A 1 98 ? -6.200 -10.298 15.921 1.00 95.62 98 SER A O 1
ATOM 804 N N . PRO A 1 99 ? -7.541 -10.973 17.589 1.00 96.38 99 PRO A N 1
ATOM 805 C CA . PRO A 1 99 ? -7.756 -12.294 17.014 1.00 96.38 99 PRO A CA 1
ATOM 806 C C . PRO A 1 99 ? -8.440 -12.201 15.648 1.00 96.38 99 PRO A C 1
ATOM 808 O O . PRO A 1 99 ? -9.288 -11.332 15.431 1.00 96.38 99 PRO A O 1
ATOM 811 N N . ILE A 1 100 ? -8.099 -13.117 14.742 1.00 97.00 100 ILE A N 1
ATOM 812 C CA . ILE A 1 100 ? -8.773 -13.198 13.445 1.00 97.00 100 ILE A CA 1
ATOM 813 C C . ILE A 1 100 ? -10.261 -13.507 13.635 1.00 97.00 100 ILE A C 1
ATOM 815 O O . ILE A 1 100 ? -10.626 -14.468 14.314 1.00 97.00 100 ILE A O 1
ATOM 819 N N . VAL A 1 101 ? -11.109 -12.745 12.948 1.00 97.19 101 VAL A N 1
ATOM 820 C CA . VAL A 1 101 ? -12.544 -13.025 12.803 1.00 97.19 101 VAL A CA 1
ATOM 821 C C . VAL A 1 101 ? -12.952 -12.978 11.334 1.00 97.19 101 VAL A C 1
ATOM 823 O O . VAL A 1 101 ? -12.273 -12.361 10.515 1.00 97.19 101 VAL A O 1
ATOM 826 N N . GLN A 1 102 ? -14.067 -13.618 10.984 1.00 97.31 102 GLN A N 1
ATOM 827 C CA . GLN A 1 102 ? -14.664 -13.429 9.662 1.00 97.31 102 GLN A CA 1
ATOM 828 C C . GLN A 1 102 ? -15.396 -12.090 9.626 1.00 97.31 102 GLN A C 1
ATOM 830 O O . GLN A 1 102 ? -16.169 -11.782 10.535 1.00 97.31 102 GLN A O 1
ATOM 835 N N . LYS A 1 103 ? -15.131 -11.289 8.596 1.00 97.50 103 LYS A N 1
ATOM 836 C CA . LYS A 1 103 ? -15.742 -9.970 8.422 1.00 97.50 103 LYS A CA 1
ATOM 837 C C . LYS A 1 103 ? -15.764 -9.618 6.942 1.00 97.50 103 LYS A C 1
ATOM 839 O O . LYS A 1 103 ? -14.740 -9.751 6.273 1.00 97.50 103 LYS A O 1
ATOM 844 N N . ASP A 1 104 ? -16.913 -9.160 6.459 1.00 97.12 104 ASP A N 1
ATOM 845 C CA . ASP A 1 104 ? -17.046 -8.674 5.089 1.00 97.12 104 ASP A CA 1
ATOM 846 C C . ASP A 1 104 ? -16.212 -7.408 4.863 1.00 97.12 104 ASP A C 1
ATOM 848 O O . ASP A 1 104 ? -15.885 -6.667 5.797 1.00 97.12 104 ASP A O 1
ATOM 852 N N . LEU A 1 105 ? -15.847 -7.184 3.602 1.00 98.00 105 LEU A N 1
ATOM 853 C CA . LEU A 1 105 ? -15.138 -5.978 3.195 1.00 98.00 105 LEU A CA 1
ATOM 854 C C . LEU A 1 105 ? -16.025 -4.743 3.404 1.00 98.00 105 LEU A C 1
ATOM 856 O O . LEU A 1 105 ? -17.229 -4.817 3.167 1.00 98.00 105 LEU A O 1
ATOM 860 N N . PRO A 1 106 ? -15.448 -3.590 3.774 1.00 97.75 106 PRO A N 1
ATOM 861 C CA . PRO A 1 106 ? -16.170 -2.327 3.706 1.00 97.75 106 PRO A CA 1
ATOM 862 C C . PRO A 1 106 ? -16.464 -1.963 2.241 1.00 97.75 106 PRO A C 1
ATOM 864 O O . PRO A 1 106 ? -15.552 -1.956 1.408 1.00 97.75 106 PRO A O 1
ATOM 867 N N . ASP A 1 107 ? -17.724 -1.637 1.936 1.00 97.19 107 ASP A N 1
ATOM 868 C CA . ASP A 1 107 ? -18.214 -1.378 0.570 1.00 97.19 107 ASP A CA 1
ATOM 869 C C . ASP A 1 107 ? -17.374 -0.331 -0.178 1.00 97.19 107 ASP A C 1
ATOM 871 O O . ASP A 1 107 ? -17.040 -0.501 -1.352 1.00 97.19 107 ASP A O 1
ATOM 875 N N . GLU A 1 108 ? -16.966 0.725 0.529 1.00 96.44 108 GLU A N 1
ATOM 876 C CA . GLU A 1 108 ? -16.145 1.818 -0.001 1.00 96.44 108 GLU A CA 1
ATOM 877 C C . GLU A 1 108 ? -14.786 1.354 -0.557 1.00 96.44 108 GLU A C 1
ATOM 879 O O . GLU A 1 108 ? -14.280 1.959 -1.500 1.00 96.44 108 GLU A O 1
ATOM 884 N N . TYR A 1 109 ? -14.225 0.242 -0.063 1.00 98.00 109 TYR A N 1
ATOM 885 C CA . TYR A 1 109 ? -12.918 -0.284 -0.485 1.00 98.00 109 TYR A CA 1
ATOM 886 C C . TYR A 1 109 ? -12.982 -1.659 -1.155 1.00 98.00 109 TYR A C 1
ATOM 888 O O . TYR A 1 109 ? -11.954 -2.157 -1.618 1.00 98.00 109 TYR A O 1
ATOM 896 N N . ALA A 1 110 ? -14.165 -2.270 -1.275 1.00 97.25 110 ALA A N 1
ATOM 897 C CA . ALA A 1 110 ? -14.324 -3.589 -1.891 1.00 97.25 110 ALA A CA 1
ATOM 898 C C . ALA A 1 110 ? -13.793 -3.639 -3.338 1.00 97.25 110 ALA A C 1
ATOM 900 O O . ALA A 1 110 ? -13.228 -4.640 -3.771 1.00 97.25 110 ALA A O 1
ATOM 901 N N . HIS A 1 111 ? -13.885 -2.522 -4.064 1.00 96.94 111 HIS A N 1
ATOM 902 C CA . HIS A 1 111 ? -13.380 -2.379 -5.432 1.00 96.94 111 HIS A CA 1
ATOM 903 C C . HIS A 1 111 ? -11.840 -2.435 -5.558 1.00 96.94 111 HIS A C 1
ATOM 905 O O . HIS A 1 111 ? -11.312 -2.507 -6.679 1.00 96.94 111 HIS A O 1
ATOM 911 N N . LEU A 1 112 ? -11.101 -2.376 -4.442 1.00 98.12 112 LEU A N 1
ATOM 912 C CA . LEU A 1 112 ? -9.635 -2.413 -4.423 1.00 98.12 112 LEU A CA 1
ATOM 913 C C . LEU A 1 112 ? -9.058 -3.830 -4.527 1.00 98.12 112 LEU A C 1
ATOM 915 O O . LEU A 1 112 ? -7.876 -3.976 -4.831 1.00 98.12 112 LEU A O 1
ATOM 919 N N . VAL A 1 113 ? -9.876 -4.860 -4.327 1.00 97.62 113 VAL A N 1
ATOM 920 C CA . VAL A 1 113 ? -9.464 -6.271 -4.353 1.00 97.62 113 VAL A CA 1
ATOM 921 C C . VAL A 1 113 ? -10.241 -7.058 -5.411 1.00 97.62 113 VAL A C 1
ATOM 923 O O . VAL A 1 113 ? -11.182 -6.545 -6.017 1.00 97.62 113 VAL A O 1
ATOM 926 N N . GLY A 1 114 ? -9.804 -8.289 -5.687 1.00 95.44 114 GLY A N 1
ATOM 927 C CA . GLY A 1 114 ? -10.546 -9.245 -6.514 1.00 95.44 114 GLY A CA 1
ATOM 928 C C . GLY A 1 114 ? -11.441 -10.168 -5.681 1.00 95.44 114 GLY A C 1
ATOM 929 O O . GLY A 1 114 ? -11.716 -9.910 -4.509 1.00 95.44 114 GLY A O 1
ATOM 930 N N . ASP A 1 115 ? -11.834 -11.305 -6.263 1.00 95.00 115 ASP A N 1
ATOM 931 C CA . ASP A 1 115 ? -12.567 -12.368 -5.549 1.00 95.00 115 ASP A CA 1
ATOM 932 C C . ASP A 1 115 ? -11.786 -12.918 -4.340 1.00 95.00 115 ASP A C 1
ATOM 934 O O . ASP A 1 115 ? -12.370 -13.423 -3.377 1.00 95.00 115 ASP A O 1
ATOM 938 N N . PHE A 1 116 ? -10.460 -12.826 -4.406 1.00 96.31 116 PHE A N 1
ATOM 939 C CA . PHE A 1 116 ? -9.486 -13.150 -3.372 1.00 96.31 116 PHE A CA 1
ATOM 940 C C . PHE A 1 116 ? -8.358 -12.104 -3.430 1.00 96.31 116 PHE A C 1
ATOM 942 O O . PHE A 1 116 ? -8.203 -11.415 -4.442 1.00 96.31 116 PHE A O 1
ATOM 949 N N . GLY A 1 117 ? -7.608 -11.950 -2.339 1.00 96.81 117 GLY A N 1
ATOM 950 C CA . GLY A 1 117 ? -6.618 -10.882 -2.220 1.00 96.81 117 GLY A CA 1
ATOM 951 C C . GLY A 1 117 ? -6.410 -10.395 -0.794 1.00 96.81 117 GLY A C 1
ATOM 952 O O . GLY A 1 117 ? -6.785 -11.064 0.176 1.00 96.81 117 GLY A O 1
ATOM 953 N N . THR A 1 118 ? -5.816 -9.212 -0.676 1.00 97.81 118 THR A N 1
ATOM 954 C CA . THR A 1 118 ? -5.595 -8.531 0.605 1.00 97.81 118 THR A CA 1
ATOM 955 C C . THR A 1 118 ? -6.020 -7.076 0.499 1.00 97.81 118 THR A C 1
ATOM 957 O O . THR A 1 118 ? -5.714 -6.414 -0.486 1.00 97.81 118 THR A O 1
ATOM 960 N N . LEU A 1 119 ? -6.705 -6.582 1.528 1.00 98.25 119 LEU A N 1
ATOM 961 C CA . LEU A 1 119 ? -7.012 -5.173 1.735 1.00 98.25 119 LEU A CA 1
ATOM 962 C C . LEU A 1 119 ? -6.414 -4.737 3.076 1.00 98.25 119 LEU A C 1
ATOM 964 O O . LEU A 1 119 ? -6.721 -5.320 4.113 1.00 98.25 119 LEU A O 1
ATOM 968 N N . VAL A 1 120 ? -5.586 -3.698 3.065 1.00 98.00 120 VAL A N 1
ATOM 969 C CA . VAL A 1 120 ? -5.024 -3.068 4.264 1.00 98.00 120 VAL A CA 1
ATOM 970 C C . VAL A 1 120 ? -5.506 -1.628 4.332 1.00 98.00 120 VAL A C 1
ATOM 972 O O . VAL A 1 120 ? -5.345 -0.889 3.368 1.00 98.00 120 VAL A O 1
ATOM 975 N N . ILE A 1 121 ? -6.078 -1.214 5.459 1.00 98.31 121 ILE A N 1
ATOM 976 C CA . ILE A 1 121 ? -6.600 0.143 5.650 1.00 98.31 121 ILE A CA 1
ATOM 977 C C . ILE A 1 121 ? -5.834 0.812 6.781 1.00 98.31 121 ILE A C 1
ATOM 979 O O . ILE A 1 121 ? -5.776 0.303 7.900 1.00 98.31 121 ILE A O 1
ATOM 983 N N . TRP A 1 122 ?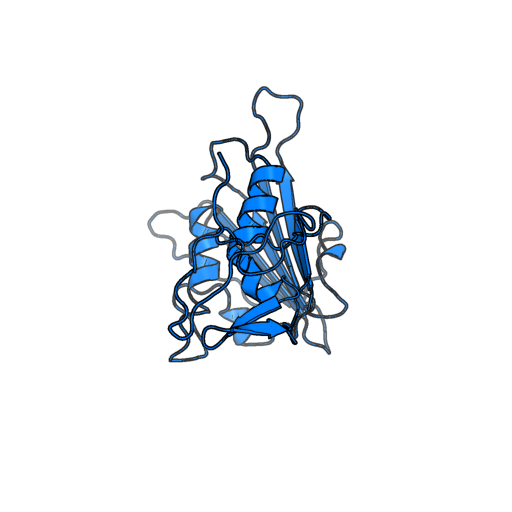 -5.259 1.969 6.483 1.00 97.56 122 TRP A N 1
ATOM 984 C CA . TRP A 1 122 ? -4.653 2.877 7.444 1.00 97.56 122 TRP A CA 1
ATOM 985 C C . TRP A 1 122 ? -5.654 3.980 7.754 1.00 97.56 122 TRP A C 1
ATOM 987 O O . TRP A 1 122 ? -6.136 4.662 6.851 1.00 97.56 122 TRP A O 1
ATOM 997 N N . SER A 1 123 ? -5.973 4.154 9.033 1.00 96.44 123 SER A N 1
ATOM 998 C CA . SER A 1 123 ? -6.922 5.161 9.508 1.00 96.44 123 SER A CA 1
ATOM 999 C C . SER A 1 123 ? -6.406 5.853 10.766 1.00 96.44 123 SER A C 1
ATOM 1001 O O . SER A 1 123 ? -5.448 5.394 11.393 1.00 96.44 123 SER A O 1
ATOM 1003 N N . LYS A 1 124 ? -7.032 6.982 11.129 1.00 94.81 124 LYS A N 1
ATOM 1004 C CA . LYS A 1 124 ? -6.517 7.903 12.156 1.00 94.81 124 LYS A CA 1
ATOM 1005 C C . LYS A 1 124 ? -5.107 8.395 11.786 1.00 94.81 124 LYS A C 1
ATOM 1007 O O . LYS A 1 124 ? -4.166 8.244 12.564 1.00 94.81 124 LYS A O 1
ATOM 1012 N N . ILE A 1 125 ? -4.949 8.906 10.562 1.00 94.06 125 ILE A N 1
ATOM 1013 C CA . ILE A 1 125 ? -3.691 9.509 10.103 1.00 94.06 125 ILE A CA 1
ATOM 1014 C C . ILE A 1 125 ? -3.458 10.814 10.869 1.00 94.06 125 ILE A C 1
ATOM 1016 O O . ILE A 1 125 ? -4.278 11.729 10.816 1.00 94.06 125 ILE A O 1
ATOM 1020 N N . ASP A 1 126 ? -2.342 10.891 11.590 1.00 90.62 126 ASP A N 1
ATOM 1021 C CA . ASP A 1 126 ? -2.038 11.978 12.528 1.00 90.62 126 ASP A CA 1
ATOM 1022 C C . ASP A 1 126 ? -0.647 12.601 12.321 1.00 90.62 126 ASP A C 1
ATOM 1024 O O . ASP A 1 126 ? -0.355 13.648 12.893 1.00 90.62 126 ASP A O 1
ATOM 1028 N N . ARG A 1 127 ? 0.198 12.002 11.473 1.00 88.06 127 ARG A N 1
ATOM 1029 C CA . ARG A 1 127 ? 1.601 12.417 11.255 1.00 88.06 127 ARG A CA 1
ATOM 1030 C C . ARG A 1 127 ? 1.873 13.015 9.873 1.00 88.06 127 ARG A C 1
ATOM 1032 O O . ARG A 1 127 ? 3.025 13.173 9.477 1.00 88.06 127 ARG A O 1
ATOM 1039 N N . VAL A 1 128 ? 0.820 13.356 9.129 1.00 86.06 128 VAL A N 1
ATOM 1040 C CA . VAL A 1 128 ? 0.914 14.038 7.828 1.00 86.06 128 VAL A CA 1
ATOM 1041 C C . VAL A 1 128 ? 0.311 15.432 7.948 1.00 86.06 128 VAL A C 1
ATOM 1043 O O . VAL A 1 128 ? -0.910 15.603 7.931 1.00 86.06 128 VAL A O 1
ATOM 1046 N N . ASP A 1 129 ? 1.179 16.437 8.087 1.00 77.69 129 ASP A N 1
ATOM 1047 C CA . ASP A 1 129 ? 0.777 17.830 8.324 1.00 77.69 129 ASP A CA 1
ATOM 1048 C C . ASP A 1 129 ? 0.641 18.693 7.073 1.00 77.69 129 ASP A C 1
ATOM 1050 O O . ASP A 1 129 ? -0.005 19.743 7.114 1.00 77.69 129 ASP A O 1
ATOM 1054 N N . SER A 1 130 ? 1.197 18.236 5.954 1.00 80.12 130 SER A N 1
ATOM 1055 C CA . SER A 1 130 ? 1.170 18.958 4.684 1.00 80.12 130 SER A CA 1
ATOM 1056 C C . SER A 1 130 ? 0.144 18.375 3.711 1.00 80.12 130 SER A C 1
ATOM 1058 O O . SER A 1 130 ? -0.087 17.164 3.723 1.00 80.12 130 SER A O 1
ATOM 1060 N N . PRO A 1 131 ? -0.464 19.214 2.852 1.00 82.06 131 PRO A N 1
ATOM 1061 C CA . PRO A 1 131 ? -1.266 18.731 1.737 1.00 82.06 131 PRO A CA 1
ATOM 1062 C C . PRO A 1 131 ? -0.435 17.822 0.827 1.00 82.06 131 PRO A C 1
ATOM 1064 O O . PRO A 1 131 ? 0.725 18.124 0.549 1.00 82.06 131 PRO A O 1
ATOM 1067 N N . VAL A 1 132 ? -1.039 16.749 0.324 1.00 85.12 132 VAL A N 1
ATOM 1068 C CA . VAL A 1 132 ? -0.413 15.879 -0.679 1.00 85.12 132 VAL A CA 1
ATOM 1069 C C . VAL A 1 132 ? -0.874 16.303 -2.071 1.00 85.12 132 VAL A C 1
ATOM 1071 O O . VAL A 1 132 ? -2.070 16.471 -2.322 1.00 85.12 132 VAL A O 1
ATOM 1074 N N . ASN A 1 133 ? 0.085 16.481 -2.979 1.00 89.81 133 ASN A N 1
ATOM 1075 C CA . ASN A 1 133 ? -0.184 16.623 -4.403 1.00 89.81 133 ASN A CA 1
ATOM 1076 C C . ASN A 1 133 ? -0.269 15.223 -5.027 1.00 89.81 133 ASN A C 1
ATOM 1078 O O . ASN A 1 133 ? 0.726 14.505 -5.100 1.00 89.81 133 ASN A O 1
ATOM 1082 N N . GLU A 1 134 ? -1.468 14.830 -5.451 1.00 89.62 134 GLU A N 1
ATOM 1083 C CA . GLU A 1 134 ? -1.730 13.503 -6.015 1.00 89.62 134 GLU A CA 1
ATOM 1084 C C . GLU A 1 134 ? -0.928 13.237 -7.297 1.00 89.62 134 GLU A C 1
ATOM 1086 O O . GLU A 1 134 ? -0.366 12.156 -7.448 1.00 89.62 134 GLU A O 1
ATOM 1091 N N . GLY A 1 135 ? -0.773 14.236 -8.171 1.00 91.88 135 GLY A N 1
ATOM 1092 C CA . GLY A 1 135 ? 0.021 14.090 -9.395 1.00 91.88 135 GLY A CA 1
ATOM 1093 C C . GLY A 1 135 ? 1.507 13.848 -9.108 1.00 91.88 135 GLY A C 1
ATOM 1094 O O . GLY A 1 135 ? 2.139 13.006 -9.746 1.00 91.88 135 GLY A O 1
ATOM 1095 N N . GLU A 1 136 ? 2.066 14.526 -8.100 1.00 92.38 136 GLU A N 1
ATOM 1096 C CA . GLU A 1 136 ? 3.443 14.271 -7.648 1.00 92.38 136 GLU A CA 1
ATOM 1097 C C . GLU A 1 136 ? 3.586 12.890 -7.005 1.00 92.38 136 GLU A C 1
ATOM 1099 O O . GLU A 1 136 ? 4.584 12.206 -7.238 1.00 92.38 136 GLU A O 1
ATOM 1104 N N . LEU A 1 137 ? 2.589 12.454 -6.227 1.00 93.19 137 LEU A N 1
ATOM 1105 C CA . LEU A 1 137 ? 2.554 11.111 -5.652 1.00 93.19 137 LEU A CA 1
ATOM 1106 C C . LEU A 1 137 ? 2.563 10.045 -6.756 1.00 93.19 137 LEU A C 1
ATOM 1108 O O . LEU A 1 137 ? 3.397 9.140 -6.714 1.00 93.19 137 LEU A O 1
ATOM 1112 N N . ILE A 1 138 ? 1.691 10.174 -7.759 1.00 95.56 138 ILE A N 1
ATOM 1113 C CA . ILE A 1 138 ? 1.607 9.260 -8.906 1.00 95.56 138 ILE A CA 1
ATOM 1114 C C . ILE A 1 138 ? 2.939 9.218 -9.655 1.00 95.56 138 ILE A C 1
ATOM 1116 O O . ILE A 1 138 ? 3.484 8.134 -9.874 1.00 95.56 138 ILE A O 1
ATOM 1120 N N . HIS A 1 139 ? 3.522 10.376 -9.972 1.00 94.44 139 HIS A N 1
ATOM 1121 C CA . HIS A 1 139 ? 4.814 10.439 -10.654 1.00 94.44 139 HIS A CA 1
ATOM 1122 C C . HIS A 1 139 ? 5.948 9.800 -9.826 1.00 94.44 139 HIS A C 1
ATOM 1124 O O . HIS A 1 139 ? 6.755 9.025 -10.350 1.00 94.44 139 HIS A O 1
ATOM 1130 N N . HIS A 1 140 ? 6.000 10.051 -8.513 1.00 95.50 140 HIS A N 1
ATOM 1131 C CA . HIS A 1 140 ? 6.974 9.411 -7.626 1.00 95.50 140 HIS A CA 1
ATOM 1132 C C . HIS A 1 140 ? 6.790 7.894 -7.532 1.00 95.50 140 HIS A C 1
ATOM 1134 O O . HIS A 1 140 ? 7.783 7.162 -7.536 1.00 95.50 140 HIS A O 1
ATOM 1140 N N . MET A 1 141 ? 5.554 7.394 -7.496 1.00 96.50 141 MET A N 1
ATOM 1141 C CA . MET A 1 141 ? 5.303 5.951 -7.527 1.00 96.50 141 MET A CA 1
ATOM 1142 C C . MET A 1 141 ? 5.727 5.341 -8.867 1.00 96.50 141 MET A C 1
ATOM 1144 O O . MET A 1 141 ? 6.353 4.278 -8.876 1.00 96.50 141 MET A O 1
ATOM 1148 N N . GLY A 1 142 ? 5.501 6.057 -9.973 1.00 96.19 142 GLY A N 1
ATOM 1149 C CA . GLY A 1 142 ? 5.973 5.690 -11.308 1.00 96.19 142 GLY A CA 1
ATOM 1150 C C . GLY A 1 142 ? 7.487 5.504 -11.377 1.00 96.19 142 GLY A C 1
ATOM 1151 O O . GLY A 1 142 ? 7.975 4.574 -12.018 1.00 96.19 142 GLY A O 1
ATOM 1152 N N . ARG A 1 143 ? 8.234 6.332 -10.636 1.00 95.12 143 ARG A N 1
ATOM 1153 C CA . ARG A 1 143 ? 9.695 6.244 -10.479 1.00 95.12 143 ARG A CA 1
ATOM 1154 C C . ARG A 1 143 ? 10.149 5.067 -9.631 1.00 95.12 143 ARG A C 1
ATOM 1156 O O . ARG A 1 143 ? 11.062 4.331 -10.023 1.00 95.12 143 ARG A O 1
ATOM 1163 N N . ILE A 1 144 ? 9.556 4.920 -8.448 1.00 95.25 144 ILE A N 1
ATOM 1164 C CA . ILE A 1 144 ? 9.959 3.923 -7.447 1.00 95.25 144 ILE A CA 1
ATOM 1165 C C . ILE A 1 144 ? 9.681 2.511 -7.964 1.00 95.25 144 ILE A C 1
ATOM 1167 O O . ILE A 1 144 ? 10.560 1.650 -7.911 1.00 95.25 144 ILE A O 1
ATOM 1171 N N . TYR A 1 145 ? 8.494 2.292 -8.530 1.00 95.50 145 T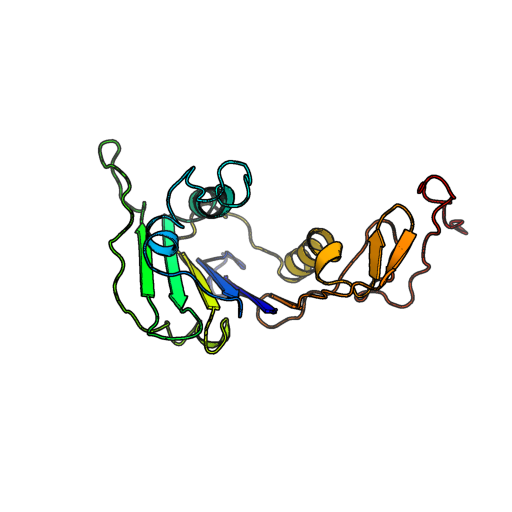YR A N 1
ATOM 1172 C CA . TYR A 1 145 ? 8.032 0.971 -8.949 1.00 95.50 145 TYR A CA 1
ATOM 1173 C C . TYR A 1 145 ? 8.244 0.674 -10.437 1.00 95.50 145 TYR A C 1
ATOM 1175 O O . TYR A 1 145 ? 7.792 -0.370 -10.901 1.00 95.50 145 TYR A O 1
ATOM 1183 N N . ARG A 1 146 ? 8.978 1.515 -11.185 1.00 94.56 146 ARG A N 1
ATOM 1184 C CA . ARG A 1 146 ? 9.201 1.350 -12.639 1.00 94.56 146 ARG A CA 1
ATOM 1185 C C . ARG A 1 146 ? 9.629 -0.055 -13.067 1.00 94.56 146 ARG A C 1
ATOM 1187 O O . ARG A 1 146 ? 9.185 -0.529 -14.100 1.00 94.56 146 ARG A O 1
ATOM 1194 N N . LYS A 1 147 ? 10.430 -0.746 -12.246 1.00 92.94 147 LYS A N 1
ATOM 1195 C CA . LYS A 1 147 ? 10.905 -2.116 -12.519 1.00 92.94 147 LYS A CA 1
ATOM 1196 C C . LYS A 1 147 ? 9.809 -3.187 -12.446 1.00 92.94 147 LYS A C 1
ATOM 1198 O O . LYS A 1 147 ? 10.034 -4.310 -12.867 1.00 92.94 147 LYS A O 1
ATOM 1203 N N . PHE A 1 148 ? 8.663 -2.864 -11.856 1.00 95.44 148 PHE A N 1
ATOM 1204 C CA . PHE A 1 148 ? 7.523 -3.768 -11.730 1.00 95.44 148 PHE A CA 1
ATOM 1205 C C . PHE A 1 148 ? 6.406 -3.408 -12.708 1.00 95.44 148 PHE A C 1
ATOM 1207 O O . PHE A 1 148 ? 5.720 -4.302 -13.184 1.00 95.44 148 PHE A O 1
ATOM 1214 N N . ILE A 1 149 ? 6.223 -2.117 -13.000 1.00 96.00 149 ILE A N 1
ATOM 1215 C CA . ILE A 1 149 ? 5.087 -1.614 -13.791 1.00 96.00 149 ILE A CA 1
ATOM 1216 C C . ILE A 1 149 ? 5.449 -1.244 -15.238 1.00 96.00 149 ILE A C 1
ATOM 1218 O O . ILE A 1 149 ? 4.558 -1.051 -16.056 1.00 96.00 149 ILE A O 1
ATOM 1222 N N . GLY A 1 150 ? 6.740 -1.108 -15.557 1.00 94.88 150 GLY A N 1
ATOM 1223 C CA . GLY A 1 150 ? 7.205 -0.796 -16.908 1.00 94.88 150 GLY A CA 1
ATOM 1224 C C . GLY A 1 150 ? 7.242 -2.024 -17.813 1.00 94.88 150 GLY A C 1
ATOM 1225 O O . GLY A 1 150 ? 7.514 -3.130 -17.345 1.00 94.88 150 GLY A O 1
ATOM 1226 N N . ASP A 1 151 ? 7.018 -1.808 -19.110 1.00 94.12 151 ASP A N 1
ATOM 1227 C CA . ASP A 1 151 ? 7.060 -2.857 -20.144 1.00 94.12 151 ASP A CA 1
ATOM 1228 C C . ASP A 1 151 ? 8.481 -3.389 -20.402 1.00 94.12 151 ASP A C 1
ATOM 1230 O O . ASP A 1 151 ? 8.660 -4.502 -20.899 1.00 94.12 151 ASP A O 1
ATOM 1234 N N . GLU A 1 152 ? 9.494 -2.602 -20.036 1.00 93.56 152 GLU A N 1
ATOM 1235 C CA . GLU A 1 152 ? 10.915 -2.918 -20.150 1.00 93.56 152 GLU A CA 1
ATOM 1236 C C . GLU A 1 152 ? 11.626 -2.663 -18.818 1.00 93.56 152 GLU A C 1
ATOM 1238 O O . GLU A 1 152 ? 11.262 -1.764 -18.054 1.00 93.56 152 GLU A O 1
ATOM 1243 N N . ILE A 1 153 ? 12.669 -3.445 -18.547 1.00 93.00 153 ILE A N 1
ATOM 1244 C CA . ILE A 1 153 ? 13.515 -3.313 -17.360 1.00 93.00 153 ILE A CA 1
ATOM 1245 C C . ILE A 1 153 ? 14.986 -3.478 -17.714 1.00 93.00 153 ILE A C 1
ATOM 1247 O O . ILE A 1 153 ? 15.342 -4.114 -18.703 1.00 93.00 153 ILE A O 1
ATOM 1251 N N . ILE A 1 154 ? 15.852 -2.951 -16.851 1.00 90.25 154 ILE A N 1
ATOM 1252 C CA . ILE A 1 154 ? 17.286 -3.230 -16.913 1.00 90.25 154 ILE A CA 1
ATOM 1253 C C . ILE A 1 154 ? 17.554 -4.517 -16.133 1.00 90.25 154 ILE A C 1
ATOM 1255 O O . ILE A 1 154 ? 17.407 -4.546 -14.905 1.00 90.25 154 ILE A O 1
ATOM 1259 N N . HIS A 1 155 ? 17.968 -5.563 -16.839 1.00 89.06 155 HIS A N 1
ATOM 1260 C CA . HIS A 1 155 ? 18.427 -6.823 -16.269 1.00 89.06 155 HIS A CA 1
ATOM 1261 C C . HIS A 1 155 ? 19.791 -7.168 -16.858 1.00 89.06 155 HIS A C 1
ATOM 1263 O O . HIS A 1 155 ? 19.978 -7.095 -18.067 1.00 89.06 155 HIS A O 1
ATOM 1269 N N . ASP A 1 156 ? 20.746 -7.503 -15.991 1.00 88.50 156 ASP A N 1
ATOM 1270 C CA . ASP A 1 156 ? 22.120 -7.832 -16.384 1.00 88.50 156 ASP A CA 1
ATOM 1271 C C . ASP A 1 156 ? 22.721 -6.821 -17.385 1.00 88.50 156 ASP A C 1
ATOM 1273 O O . ASP A 1 156 ? 23.198 -7.165 -18.464 1.00 88.50 156 ASP A O 1
ATOM 1277 N N . LYS A 1 157 ? 22.607 -5.529 -17.030 1.00 85.94 157 LYS A N 1
ATOM 1278 C CA . LYS A 1 157 ? 23.092 -4.370 -17.805 1.00 85.94 157 LYS A CA 1
ATOM 1279 C C . LYS A 1 157 ? 22.444 -4.175 -19.185 1.00 85.94 157 LYS A C 1
ATOM 1281 O O . LYS A 1 157 ? 22.904 -3.341 -19.954 1.00 85.94 157 LYS A O 1
ATOM 1286 N N . LYS A 1 158 ? 21.361 -4.887 -19.500 1.00 87.81 158 LYS A N 1
ATOM 1287 C CA . LYS A 1 158 ? 20.641 -4.773 -20.776 1.00 87.81 158 LYS A CA 1
ATOM 1288 C C . LYS A 1 158 ? 19.185 -4.406 -20.556 1.00 87.81 158 LYS A C 1
ATOM 1290 O O . LYS A 1 158 ? 18.580 -4.797 -19.558 1.00 87.81 158 LYS A O 1
ATOM 1295 N N . VAL A 1 159 ? 18.620 -3.680 -21.515 1.00 91.19 159 VAL A N 1
ATOM 1296 C CA . VAL A 1 159 ? 17.173 -3.477 -21.588 1.00 91.19 159 VAL A CA 1
ATOM 1297 C C . VAL A 1 159 ? 16.545 -4.765 -22.105 1.00 91.19 159 VAL A C 1
ATOM 1299 O O . VAL A 1 159 ? 16.905 -5.262 -23.172 1.00 91.19 159 VAL A O 1
ATOM 1302 N N . VAL A 1 160 ? 15.629 -5.324 -21.323 1.00 93.44 160 VAL A N 1
ATOM 1303 C CA . VAL A 1 160 ? 14.864 -6.522 -21.667 1.00 93.44 160 VAL A CA 1
ATOM 1304 C C . VAL A 1 160 ? 13.382 -6.258 -21.450 1.00 93.44 160 VAL A C 1
ATOM 1306 O O . VAL A 1 160 ? 13.001 -5.402 -20.648 1.00 93.44 160 VAL A O 1
ATOM 1309 N N . LYS A 1 161 ? 12.537 -7.025 -22.137 1.00 95.56 161 LYS A N 1
ATOM 1310 C CA . LYS A 1 161 ? 11.099 -7.016 -21.882 1.00 95.56 161 LYS A CA 1
ATOM 1311 C C . LYS A 1 161 ? 10.818 -7.471 -20.447 1.00 95.56 161 LYS A C 1
ATOM 1313 O O . LYS A 1 161 ? 11.433 -8.414 -19.954 1.00 95.56 161 LYS A O 1
ATOM 1318 N N . ASN A 1 162 ? 9.872 -6.813 -19.791 1.00 95.12 162 ASN A N 1
ATOM 1319 C CA . ASN A 1 162 ? 9.347 -7.253 -18.511 1.00 95.12 162 ASN A CA 1
ATOM 1320 C C . ASN A 1 162 ? 8.264 -8.318 -18.731 1.00 95.12 162 ASN A C 1
ATOM 1322 O O . ASN A 1 162 ? 7.172 -8.017 -19.212 1.00 95.12 162 ASN A O 1
ATOM 1326 N N . ASP A 1 163 ? 8.552 -9.566 -18.372 1.00 95.44 163 ASP A N 1
ATOM 1327 C CA . ASP A 1 163 ? 7.593 -10.671 -18.510 1.00 95.44 163 ASP A CA 1
ATOM 1328 C C . ASP A 1 163 ? 6.567 -10.737 -17.363 1.00 95.44 163 ASP A C 1
ATOM 1330 O O . ASP A 1 163 ? 5.611 -11.509 -17.429 1.00 95.44 163 ASP A O 1
ATOM 1334 N N . ASP A 1 164 ? 6.732 -9.918 -16.319 1.00 94.69 164 ASP A N 1
ATOM 1335 C CA . ASP A 1 164 ? 5.893 -9.920 -15.116 1.00 94.69 164 ASP A CA 1
ATOM 1336 C C . ASP A 1 164 ? 5.368 -8.516 -14.771 1.00 94.69 164 ASP A C 1
ATOM 1338 O O . ASP A 1 164 ? 5.409 -8.070 -13.620 1.00 94.69 164 ASP A O 1
ATOM 1342 N N . VAL A 1 165 ? 4.856 -7.807 -15.784 1.00 95.81 165 VAL A N 1
ATOM 1343 C CA . VAL A 1 165 ? 4.282 -6.463 -15.615 1.00 95.81 165 VAL A CA 1
ATOM 1344 C C . VAL A 1 165 ? 3.148 -6.480 -14.584 1.00 95.81 165 VAL A C 1
ATOM 1346 O O . VAL A 1 165 ? 2.222 -7.303 -14.617 1.00 95.81 165 VAL A O 1
ATOM 1349 N N . ARG A 1 166 ? 3.228 -5.549 -13.635 1.00 96.31 166 ARG A N 1
ATOM 1350 C CA . ARG A 1 166 ? 2.229 -5.303 -12.594 1.00 96.31 166 ARG A CA 1
ATOM 1351 C C . ARG A 1 166 ? 1.467 -4.026 -12.904 1.00 96.31 166 ARG A C 1
ATOM 1353 O O . ARG A 1 166 ? 2.047 -3.054 -13.368 1.00 96.31 166 ARG A O 1
ATOM 1360 N N . ASN A 1 167 ? 0.185 -4.005 -12.560 1.00 97.19 167 ASN A N 1
ATOM 1361 C CA . ASN A 1 167 ? -0.603 -2.779 -12.623 1.00 97.19 167 ASN A CA 1
ATOM 1362 C C . ASN A 1 167 ? -0.653 -2.141 -11.238 1.00 97.19 167 ASN A C 1
ATOM 1364 O O . ASN A 1 167 ? -0.949 -2.832 -10.264 1.00 97.19 167 ASN A O 1
ATOM 1368 N N . LEU A 1 168 ? -0.397 -0.838 -11.154 1.00 98.25 168 LEU A N 1
ATOM 1369 C CA . LEU A 1 168 ? -0.551 -0.050 -9.936 1.00 98.25 168 LEU A CA 1
ATOM 1370 C C . LEU A 1 168 ? -1.512 1.103 -10.217 1.00 98.25 168 LEU A C 1
ATOM 1372 O O . LEU A 1 168 ? -1.326 1.827 -11.190 1.00 98.25 168 LEU A O 1
ATOM 1376 N N . TYR A 1 169 ? -2.509 1.278 -9.357 1.00 98.25 169 TYR A N 1
ATOM 1377 C CA . TYR A 1 169 ? -3.454 2.387 -9.422 1.00 98.25 169 TYR A CA 1
ATOM 1378 C C . TYR A 1 169 ? -3.393 3.217 -8.144 1.00 98.25 169 TYR A C 1
ATOM 1380 O O . TYR A 1 169 ? -3.275 2.652 -7.057 1.00 98.25 169 TYR A O 1
ATOM 1388 N N . ILE A 1 170 ? -3.531 4.536 -8.264 1.00 97.62 170 ILE A N 1
ATOM 1389 C CA . ILE A 1 170 ? -3.735 5.460 -7.142 1.00 97.62 170 ILE A CA 1
ATOM 1390 C C . ILE A 1 170 ? -4.996 6.260 -7.445 1.00 97.62 170 ILE A C 1
ATOM 1392 O O . ILE A 1 170 ? -5.074 6.887 -8.495 1.00 97.62 170 ILE A O 1
ATOM 1396 N N . ASN A 1 171 ? -6.004 6.198 -6.573 1.00 96.06 171 ASN A N 1
ATOM 1397 C CA . ASN A 1 171 ? -7.291 6.878 -6.764 1.00 96.06 171 ASN A CA 1
ATOM 1398 C C . ASN A 1 171 ? -7.921 6.632 -8.149 1.00 96.06 171 ASN A C 1
ATOM 1400 O O . ASN A 1 171 ? -8.519 7.510 -8.760 1.00 96.06 171 ASN A O 1
ATOM 1404 N N . SER A 1 172 ? -7.832 5.382 -8.618 1.00 94.75 172 SER A N 1
ATOM 1405 C CA . SER A 1 172 ? -8.282 4.906 -9.941 1.00 94.75 172 SER A CA 1
ATOM 1406 C C . SER A 1 172 ? -7.444 5.362 -11.142 1.00 94.75 172 SER A C 1
ATOM 1408 O O . SER A 1 172 ? -7.688 4.882 -12.249 1.00 94.75 172 SER A O 1
ATOM 1410 N N . GLU A 1 173 ? -6.429 6.207 -10.956 1.00 96.69 173 GLU A N 1
ATOM 1411 C CA . GLU A 1 173 ? -5.472 6.550 -12.008 1.00 96.69 173 GLU A CA 1
ATOM 1412 C C . GLU A 1 173 ? -4.374 5.486 -12.103 1.00 96.69 173 GLU A C 1
ATOM 1414 O O . GLU A 1 173 ? -3.796 5.080 -11.093 1.00 96.69 173 GLU A O 1
ATOM 1419 N N . ILE A 1 174 ? -4.086 5.018 -13.321 1.00 96.75 174 ILE A N 1
ATOM 1420 C CA . ILE A 1 174 ? -2.992 4.074 -13.561 1.00 96.75 174 ILE A CA 1
ATOM 1421 C C . ILE A 1 174 ? -1.642 4.780 -13.413 1.00 96.75 174 ILE A C 1
ATOM 1423 O O . ILE A 1 174 ? -1.371 5.794 -14.057 1.00 96.75 174 ILE A O 1
ATOM 1427 N N . VAL A 1 175 ? -0.764 4.212 -12.593 1.00 97.62 175 VAL A N 1
ATOM 1428 C CA . VAL A 1 175 ? 0.607 4.689 -12.439 1.00 97.62 175 VAL A CA 1
ATOM 1429 C C . VAL A 1 175 ? 1.433 4.188 -13.617 1.00 97.62 175 VAL A C 1
ATOM 1431 O O . VAL A 1 175 ? 1.574 2.984 -13.824 1.00 97.62 175 VAL A O 1
ATOM 1434 N N . LYS A 1 176 ? 2.000 5.123 -14.375 1.00 95.69 176 LYS A N 1
ATOM 1435 C CA . LYS A 1 176 ? 2.879 4.837 -15.512 1.00 95.69 176 LYS A CA 1
ATOM 1436 C C . LYS A 1 176 ? 4.335 4.787 -15.066 1.00 95.69 176 LYS A C 1
ATOM 1438 O O . LYS A 1 176 ? 4.744 5.567 -14.204 1.00 95.69 176 LYS A O 1
ATOM 1443 N N . SER A 1 177 ? 5.127 3.895 -15.656 1.00 95.19 177 SER A N 1
ATOM 1444 C CA . SER A 1 177 ? 6.565 3.861 -15.385 1.00 95.19 177 SER A CA 1
ATOM 1445 C C . SER A 1 177 ? 7.245 5.160 -15.831 1.00 95.19 177 SER A C 1
ATOM 1447 O O . SER A 1 177 ? 6.949 5.712 -16.895 1.00 95.19 177 SER A O 1
ATOM 1449 N N . PHE A 1 178 ? 8.196 5.624 -15.019 1.00 93.62 178 PHE A N 1
ATOM 1450 C CA . PHE A 1 178 ? 9.116 6.697 -15.386 1.00 93.62 178 PHE A CA 1
ATOM 1451 C C . PHE A 1 178 ? 10.530 6.313 -14.961 1.00 93.62 178 PHE A C 1
ATOM 1453 O O . PHE A 1 178 ? 10.786 6.078 -13.777 1.00 93.62 178 PHE A O 1
ATOM 1460 N N . ASP A 1 179 ? 11.453 6.265 -15.916 1.00 90.94 179 ASP A N 1
ATOM 1461 C CA . ASP A 1 179 ? 12.862 6.002 -15.656 1.00 90.94 179 ASP A CA 1
ATOM 1462 C C . ASP A 1 179 ? 13.666 7.301 -15.665 1.00 90.94 179 ASP A C 1
ATOM 1464 O O . ASP A 1 179 ? 13.858 7.881 -16.728 1.00 90.94 179 ASP A O 1
ATOM 1468 N N . PRO A 1 180 ? 14.180 7.764 -14.510 1.00 88.44 180 PRO A N 1
ATOM 1469 C CA . PRO A 1 180 ? 14.936 9.017 -14.442 1.00 88.44 180 PRO A CA 1
ATOM 1470 C C . PRO A 1 180 ? 16.230 9.016 -15.259 1.00 88.44 180 PRO A C 1
ATOM 1472 O O . PRO A 1 180 ? 16.826 10.069 -15.450 1.00 88.44 180 PRO A O 1
ATOM 1475 N N . LEU A 1 181 ? 16.694 7.833 -15.667 1.00 87.69 181 LEU A N 1
ATOM 1476 C CA . LEU A 1 181 ? 17.882 7.650 -16.493 1.00 87.69 181 LEU A CA 1
ATOM 1477 C C . LEU A 1 181 ? 17.559 7.620 -17.995 1.00 87.69 181 LEU A C 1
ATOM 1479 O O . LEU A 1 181 ? 18.476 7.594 -18.812 1.00 87.69 181 LEU A O 1
ATOM 1483 N N . PHE A 1 182 ? 16.270 7.607 -18.353 1.00 87.44 182 PHE A N 1
ATOM 1484 C CA . PHE A 1 182 ? 15.780 7.473 -19.726 1.00 87.44 182 PHE A CA 1
ATOM 1485 C C . PHE A 1 182 ? 16.315 6.227 -20.451 1.00 87.44 182 PHE A C 1
ATOM 1487 O O . PHE A 1 182 ? 16.329 6.179 -21.672 1.00 87.44 182 PHE A O 1
ATOM 1494 N N . VAL A 1 183 ? 16.765 5.198 -19.725 1.00 88.50 183 VAL A N 1
ATOM 1495 C CA . VAL A 1 183 ? 17.307 3.967 -20.327 1.00 88.50 183 VAL A CA 1
ATOM 1496 C C . VAL A 1 183 ? 16.176 3.063 -20.816 1.00 88.50 183 VAL A C 1
ATOM 1498 O O . VAL A 1 183 ? 16.298 2.394 -21.837 1.00 88.50 183 VAL A O 1
ATOM 1501 N N . THR A 1 184 ? 15.064 3.046 -20.083 1.00 88.25 184 THR A N 1
ATOM 1502 C CA . THR A 1 184 ? 13.827 2.366 -20.489 1.00 88.25 184 THR A CA 1
ATOM 1503 C C . THR A 1 184 ? 12.799 3.382 -20.963 1.00 88.25 184 THR A C 1
ATOM 1505 O O . THR A 1 184 ? 12.726 4.500 -20.439 1.00 88.25 184 THR A O 1
ATOM 1508 N N . LYS A 1 185 ? 11.987 3.003 -21.953 1.00 85.06 185 LYS A N 1
ATOM 1509 C CA . LYS A 1 185 ? 10.989 3.911 -22.515 1.00 85.06 185 LYS A CA 1
ATOM 1510 C C . LYS A 1 185 ? 9.946 4.297 -21.462 1.00 85.06 185 LYS A C 1
ATOM 1512 O O . LYS A 1 185 ? 9.311 3.444 -20.843 1.00 85.06 185 LYS A O 1
ATOM 1517 N N . SER A 1 186 ? 9.744 5.599 -21.283 1.00 83.06 186 SER A N 1
ATOM 1518 C CA . SER A 1 186 ? 8.730 6.124 -20.369 1.00 83.06 186 SER A CA 1
ATOM 1519 C C . SER A 1 186 ? 7.330 5.932 -20.953 1.00 83.06 186 SER A C 1
ATOM 1521 O O . SER A 1 186 ? 7.029 6.413 -22.045 1.00 83.06 186 SER A O 1
ATOM 1523 N N . GLN A 1 187 ? 6.432 5.283 -20.208 1.00 83.00 187 GLN A N 1
ATOM 1524 C CA . GLN A 1 187 ? 5.009 5.221 -20.573 1.00 83.00 187 GLN A CA 1
ATOM 1525 C C . GLN A 1 187 ? 4.328 6.592 -20.418 1.00 83.00 187 GLN A C 1
ATOM 1527 O O . GLN A 1 187 ? 3.316 6.873 -21.069 1.00 83.00 187 GLN A O 1
ATOM 1532 N N . GLN A 1 188 ? 4.859 7.442 -19.533 1.00 78.75 188 GLN A N 1
ATOM 1533 C CA . GLN A 1 188 ? 4.368 8.801 -19.307 1.00 78.75 188 GLN A CA 1
ATOM 1534 C C . GLN A 1 188 ? 4.812 9.760 -20.423 1.00 78.75 188 GLN A C 1
ATOM 1536 O O . GLN A 1 188 ? 4.029 10.616 -20.830 1.00 78.75 188 GLN A O 1
ATOM 1541 N N . TYR A 1 189 ? 6.025 9.569 -20.949 1.00 83.81 189 TYR A N 1
ATOM 1542 C CA . TYR A 1 189 ? 6.643 10.403 -21.983 1.00 83.81 189 TYR A CA 1
ATOM 1543 C C . TYR A 1 189 ? 7.210 9.526 -23.115 1.00 83.81 189 TYR A C 1
ATOM 1545 O O . TYR A 1 189 ? 8.419 9.344 -23.234 1.00 83.81 189 TYR A O 1
ATOM 1553 N N . PRO A 1 190 ? 6.344 8.938 -23.960 1.00 81.88 190 PRO A N 1
ATOM 1554 C CA . PRO A 1 190 ? 6.752 7.928 -24.941 1.00 81.88 190 PRO A CA 1
ATOM 1555 C C . PRO A 1 190 ? 7.554 8.484 -26.126 1.00 81.88 190 PRO A C 1
ATOM 1557 O O . PRO A 1 190 ? 8.026 7.699 -26.949 1.00 81.88 190 PRO A O 1
ATOM 1560 N N . ASN A 1 191 ? 7.662 9.807 -26.242 1.00 86.06 191 ASN A N 1
ATOM 1561 C CA . ASN A 1 191 ? 8.398 10.480 -27.310 1.00 86.06 191 ASN A CA 1
ATOM 1562 C C . ASN A 1 191 ? 9.779 10.974 -26.858 1.00 86.06 191 ASN A C 1
ATOM 1564 O O . ASN A 1 191 ? 10.517 11.480 -27.697 1.00 86.06 191 ASN A O 1
ATOM 1568 N N . ASP A 1 192 ? 10.114 10.849 -25.570 1.00 83.62 192 ASP A N 1
ATOM 1569 C CA . ASP A 1 192 ? 11.425 11.250 -25.066 1.00 83.62 192 ASP A CA 1
ATOM 1570 C C . ASP A 1 192 ? 12.507 10.325 -25.634 1.00 83.62 192 ASP A C 1
ATOM 1572 O O . ASP A 1 192 ? 12.292 9.119 -25.815 1.00 83.62 192 ASP A O 1
ATOM 1576 N N . GLU A 1 193 ? 13.674 10.899 -25.927 1.00 84.44 193 GLU A N 1
ATOM 1577 C CA . GLU A 1 193 ? 14.831 10.128 -26.371 1.00 84.44 193 GLU A CA 1
ATOM 1578 C C . GLU A 1 193 ? 15.293 9.165 -25.274 1.00 84.44 193 GLU A C 1
ATOM 1580 O O . GLU A 1 193 ? 15.252 9.481 -24.083 1.00 84.44 193 GLU A O 1
ATOM 1585 N N . ILE A 1 194 ? 15.743 7.981 -25.691 1.00 85.62 194 ILE A N 1
ATOM 1586 C CA . ILE A 1 194 ? 16.272 6.969 -24.778 1.00 85.62 194 ILE A CA 1
ATOM 1587 C C . ILE A 1 194 ? 17.798 7.047 -24.697 1.00 85.62 194 ILE A C 1
ATOM 1589 O O . ILE A 1 194 ? 18.492 7.225 -25.699 1.00 85.62 194 ILE A O 1
ATOM 1593 N N . THR A 1 195 ? 18.323 6.856 -23.494 1.00 84.62 195 THR A N 1
ATOM 1594 C CA . THR A 1 195 ? 19.751 6.687 -23.224 1.00 84.62 195 THR A CA 1
ATOM 1595 C C . THR A 1 195 ? 20.174 5.255 -23.548 1.00 84.62 195 THR A C 1
ATOM 1597 O O . THR A 1 195 ? 19.444 4.303 -23.267 1.00 84.62 195 THR A O 1
ATOM 1600 N N . THR A 1 196 ? 21.379 5.075 -24.093 1.00 82.81 196 THR A N 1
ATOM 1601 C CA . THR A 1 196 ? 21.954 3.740 -24.336 1.00 82.81 196 THR A CA 1
ATOM 1602 C C . THR A 1 196 ? 22.929 3.347 -23.227 1.00 82.81 196 THR A C 1
ATOM 1604 O O . THR A 1 196 ? 23.501 4.201 -22.549 1.00 82.81 196 THR A O 1
ATOM 1607 N N . LEU A 1 197 ? 23.098 2.043 -23.017 1.00 81.44 197 LEU A N 1
ATOM 1608 C CA . LEU A 1 197 ? 24.094 1.493 -22.098 1.00 81.44 197 LEU A CA 1
ATOM 1609 C C . LEU A 1 197 ? 25.297 0.982 -22.899 1.00 81.44 197 LEU A C 1
ATOM 1611 O O . LEU A 1 197 ? 25.109 0.435 -23.986 1.00 81.44 197 LEU A O 1
ATOM 1615 N N . ASP A 1 198 ? 26.508 1.150 -22.373 1.00 80.06 198 ASP A N 1
ATOM 1616 C CA . ASP A 1 198 ? 27.696 0.463 -22.886 1.00 80.06 198 ASP A CA 1
ATOM 1617 C C . ASP A 1 198 ? 27.751 -1.007 -22.432 1.00 80.06 198 ASP A C 1
ATOM 1619 O O . ASP A 1 198 ? 26.895 -1.487 -21.682 1.00 80.06 198 ASP A O 1
ATOM 1623 N N . ASP A 1 199 ? 28.780 -1.730 -22.883 1.00 76.56 199 ASP A N 1
ATOM 1624 C CA . ASP A 1 199 ? 29.003 -3.142 -22.539 1.00 76.56 199 ASP A CA 1
ATOM 1625 C C . ASP A 1 199 ? 29.190 -3.366 -21.023 1.00 76.56 199 ASP A C 1
ATOM 1627 O O . ASP A 1 199 ? 28.916 -4.453 -20.502 1.00 76.56 199 ASP A O 1
ATOM 1631 N N . ASP A 1 200 ? 29.600 -2.324 -20.293 1.00 78.44 200 ASP A N 1
ATOM 1632 C CA . ASP A 1 200 ? 29.763 -2.326 -18.844 1.00 78.44 200 ASP A CA 1
ATOM 1633 C C . ASP A 1 200 ? 28.498 -1.883 -18.090 1.00 78.44 200 ASP A C 1
ATOM 1635 O O . ASP A 1 200 ? 28.461 -1.972 -16.855 1.00 78.44 200 ASP A O 1
ATOM 1639 N N . GLY A 1 201 ? 27.424 -1.528 -18.799 1.00 69.12 201 GLY A N 1
ATOM 1640 C CA . GLY A 1 201 ? 26.160 -1.070 -18.231 1.00 69.12 201 GLY A CA 1
ATOM 1641 C C . GLY A 1 201 ? 26.193 0.373 -17.731 1.00 69.12 201 GLY A C 1
ATOM 1642 O O . GLY A 1 201 ? 25.294 0.771 -16.985 1.00 69.12 201 GLY A O 1
ATOM 1643 N N . ALA A 1 202 ? 27.216 1.146 -18.091 1.00 75.81 202 ALA A N 1
ATOM 1644 C CA . ALA A 1 202 ? 27.252 2.578 -17.859 1.00 75.81 202 ALA A CA 1
ATOM 1645 C C . ALA A 1 202 ? 26.468 3.309 -18.955 1.00 75.81 202 ALA A C 1
ATOM 1647 O O . ALA A 1 202 ? 26.371 2.865 -20.097 1.00 75.81 202 ALA A O 1
ATOM 1648 N N . MET A 1 203 ? 25.864 4.440 -18.591 1.00 72.38 203 MET A N 1
ATOM 1649 C CA . MET A 1 203 ? 25.119 5.244 -19.551 1.00 72.38 203 MET A CA 1
ATOM 1650 C C . MET A 1 203 ? 26.074 5.911 -20.537 1.00 72.38 203 MET A C 1
ATOM 1652 O O . MET A 1 203 ? 26.906 6.734 -20.149 1.00 72.38 203 MET A O 1
ATOM 1656 N N . LEU A 1 204 ? 25.886 5.619 -21.818 1.00 68.81 204 LEU A N 1
ATOM 1657 C CA . LEU A 1 204 ? 26.438 6.415 -22.899 1.00 68.81 204 LEU A CA 1
ATOM 1658 C C . LEU A 1 204 ? 25.550 7.649 -23.013 1.00 68.81 204 LEU A C 1
ATOM 1660 O O . LEU A 1 204 ? 24.400 7.560 -23.438 1.00 68.81 204 LEU A O 1
ATOM 1664 N N . CYS A 1 205 ? 26.063 8.780 -22.527 1.00 56.81 205 CYS A N 1
ATOM 1665 C CA . CYS A 1 205 ? 25.336 10.042 -22.449 1.00 56.81 205 CYS A CA 1
ATOM 1666 C C . CYS A 1 205 ? 24.586 10.314 -23.764 1.00 56.81 205 CYS A C 1
ATOM 1668 O O . CYS A 1 205 ? 25.218 10.434 -24.817 1.00 56.81 205 CYS A O 1
ATOM 1670 N N . ALA A 1 206 ? 23.254 10.422 -23.699 1.00 50.19 206 ALA A N 1
ATOM 1671 C CA . ALA A 1 206 ? 22.484 11.025 -24.775 1.00 50.19 206 ALA A CA 1
ATOM 1672 C C . ALA A 1 206 ? 23.037 12.441 -24.969 1.00 50.19 206 ALA A C 1
ATOM 1674 O O . ALA A 1 206 ? 23.172 13.210 -24.013 1.00 50.19 206 ALA A O 1
ATOM 1675 N N . VAL A 1 207 ? 23.475 12.743 -26.186 1.00 42.16 207 VAL A N 1
ATOM 1676 C CA . VAL A 1 207 ? 24.076 14.029 -26.515 1.00 42.16 207 VAL A CA 1
ATOM 1677 C C . VAL A 1 207 ? 23.006 15.095 -26.307 1.00 42.16 207 VAL A C 1
ATOM 1679 O O . VAL A 1 207 ? 22.144 15.264 -27.160 1.00 42.16 207 VAL A O 1
ATOM 1682 N N . TYR A 1 208 ? 23.064 15.829 -25.194 1.00 38.94 208 TYR A N 1
ATOM 1683 C CA . TYR A 1 208 ? 22.317 17.073 -25.043 1.00 38.94 208 TYR A CA 1
ATOM 1684 C C . TYR A 1 208 ? 22.772 18.012 -26.167 1.00 38.94 208 TYR A C 1
ATOM 1686 O O . TYR A 1 208 ? 23.837 18.624 -26.082 1.00 38.94 208 TYR A O 1
ATOM 1694 N N . HIS A 1 209 ? 22.007 18.086 -27.254 1.00 35.81 209 HIS A N 1
ATOM 1695 C CA . HIS A 1 209 ? 22.074 19.239 -28.139 1.00 35.81 209 HIS A CA 1
ATOM 1696 C C . HIS A 1 209 ? 21.403 20.386 -27.382 1.00 35.81 209 HIS A C 1
ATOM 1698 O O . HIS A 1 209 ? 20.188 20.390 -27.192 1.00 35.81 209 HIS A O 1
ATOM 1704 N N . LEU A 1 210 ? 22.252 21.273 -26.854 1.0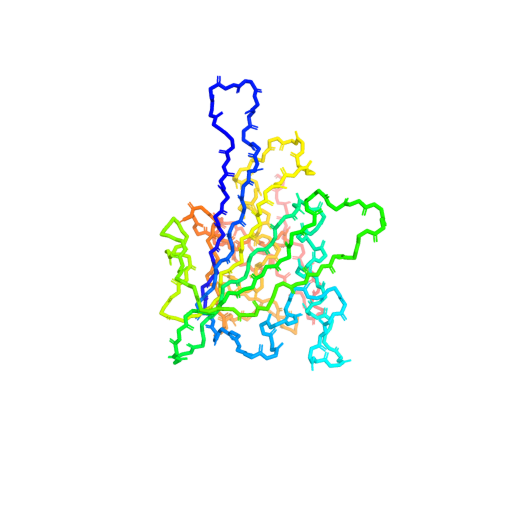0 35.75 210 LEU A N 1
ATOM 1705 C CA . LEU A 1 210 ? 21.888 22.599 -26.354 1.00 35.75 210 LEU A CA 1
ATOM 1706 C C . LEU A 1 210 ? 21.156 23.411 -27.428 1.00 35.75 210 LEU A C 1
ATOM 1708 O O . LEU A 1 210 ? 21.545 23.290 -28.614 1.00 35.75 210 LEU A O 1
#

Foldseek 3Di:
DEKEKEFDADDPPDPQAADTAKIKIWEQDQWDDDPCQQCLLPAPDDPDPPDPVSNVPNVVLVLFAQKKKKWFFGPDDAIKIKMWGRPPDDPPDDTHIDDIDGDDDDPVCPVRYDVGTMMMMRHHGDNGRDHDDVVVVLQVCLAVCLQQAPQWDQDPLDIDGDPRHYWYYYNNHTRWHDHPQQQGQTPVCNPDDRWHADPVSDTPDDPPPD

Sequence (210 aa):
MTYKVHVTYSDRTSRKRNRPEQIAFGDDGHGMEGEVLQYCLRLGYSKRYDDRKGIWMTFAAISLCQKIEAYSRPKRGNWNYTYLDIGGLNKDDEPSISPIVQKDLPDEYAHLVGDFGTLVIWSKIDRVDSPVNEGELIHHMGRIYRKFIGDEIIHDKKVVKNDDVRNLYINSEIVKSFDPLFVTKSQQYPNDEITTLDDDGAMLCAVYHL

pLDDT: mean 86.6, std 14.67, range [35.75, 98.5]

Radius of gyration: 20.13 Å; chains: 1; bounding box: 48×47×58 Å